Protein 2ONF (pdb70)

Structure (mmCIF, N/CA/C/O backbone):
data_2ONF
#
_entry.id   2ONF
#
_cell.length_a   47.070
_cell.length_b   68.550
_cell.length_c   48.670
_cell.angle_alpha   90.000
_cell.angle_beta   98.290
_cell.angle_gamma   90.000
#
_symmetry.space_group_name_H-M   'P 1 21 1'
#
loop_
_entity.id
_entity.type
_entity.pdbx_description
1 polymer 'Hypothetical protein Ta0195'
2 non-polymer 1,2-ETHANEDIOL
3 non-polymer 'COENZYME A'
4 water water
#
loop_
_atom_site.group_PDB
_atom_site.id
_atom_site.type_symbol
_atom_site.label_atom_id
_atom_site.label_alt_id
_atom_site.label_comp_id
_atom_site.label_asym_id
_atom_site.label_entity_id
_atom_site.label_seq_id
_atom_site.pdbx_PDB_ins_code
_atom_site.Cartn_x
_atom_site.Cartn_y
_atom_site.Cartn_z
_atom_site.occupancy
_atom_site.B_iso_or_equiv
_atom_site.auth_seq_id
_atom_site.auth_comp_id
_atom_site.auth_asym_id
_atom_site.auth_atom_id
_atom_site.pdbx_PDB_model_num
ATOM 1 N N . GLY A 1 1 ? 40.201 2.320 3.348 1.00 40.93 0 GLY A N 1
ATOM 2 C CA . GLY A 1 1 ? 39.603 1.646 2.170 1.00 43.15 0 GLY A CA 1
ATOM 3 C C . GLY A 1 1 ? 39.948 0.174 2.012 1.00 44.58 0 GLY A C 1
ATOM 4 O O . GLY A 1 1 ? 41.009 -0.136 1.369 1.00 50.49 0 GLY A O 1
ATOM 13 N N . HIS A 1 3 ? 37.418 0.444 5.402 1.00 32.89 2 HIS A N 1
ATOM 14 C CA . HIS A 1 3 ? 37.397 0.384 6.865 1.00 30.80 2 HIS A CA 1
ATOM 15 C C . HIS A 1 3 ? 35.958 0.285 7.384 1.00 27.66 2 HIS A C 1
ATOM 16 O O . HIS A 1 3 ? 35.092 0.997 6.867 1.00 25.65 2 HIS A O 1
ATOM 23 N N . VAL A 1 4 ? 35.748 -0.596 8.370 1.00 27.66 3 VAL A N 1
ATOM 24 C CA . VAL A 1 4 ? 34.394 -0.952 8.859 1.00 27.03 3 VAL A CA 1
ATOM 25 C C . VAL A 1 4 ? 34.161 -0.346 10.233 1.00 25.85 3 VAL A C 1
ATOM 26 O O . VAL A 1 4 ? 34.982 -0.495 11.152 1.00 29.69 3 VAL A O 1
ATOM 30 N N . TYR A 1 5 ? 33.034 0.356 10.354 1.00 22.03 4 TYR A N 1
ATOM 31 C CA . TYR A 1 5 ? 32.644 1.032 11.593 1.00 21.10 4 TYR A CA 1
ATOM 32 C C . TYR A 1 5 ? 31.308 0.457 12.041 1.00 23.60 4 TYR A C 1
ATOM 33 O O . TYR A 1 5 ? 30.394 0.373 11.241 1.00 24.93 4 TYR A O 1
ATOM 42 N N . GLU A 1 6 ? 31.229 0.051 13.295 1.00 22.75 5 GLU A N 1
ATOM 43 C CA . GLU A 1 6 ? 30.054 -0.620 13.812 1.00 23.93 5 GLU A CA 1
ATOM 44 C C . GLU A 1 6 ? 29.434 0.092 15.014 1.00 25.01 5 GLU A C 1
ATOM 45 O O . GLU A 1 6 ? 30.132 0.675 15.850 1.00 25.16 5 GLU A O 1
ATOM 51 N N . SER A 1 7 ? 28.095 0.040 15.080 1.00 22.14 6 SER A N 1
ATOM 52 C CA . SER A 1 7 ? 27.356 0.544 16.217 1.00 19.39 6 SER A CA 1
ATOM 53 C C . SER A 1 7 ? 26.034 -0.214 16.362 1.00 17.78 6 SER A C 1
ATOM 54 O O . SER A 1 7 ? 25.717 -1.111 15.560 1.00 21.51 6 SER A O 1
ATOM 57 N N . ASP A 1 8 ? 25.323 0.069 17.454 1.00 20.08 7 ASP A N 1
ATOM 58 C CA . ASP A 1 8 ? 24.020 -0.534 17.690 1.00 19.45 7 ASP A CA 1
ATOM 59 C C . ASP A 1 8 ? 23.060 0.575 18.084 1.00 18.51 7 ASP A C 1
ATOM 60 O O . ASP A 1 8 ? 23.444 1.537 18.785 1.00 19.75 7 ASP A O 1
ATOM 65 N N . VAL A 1 9 ? 21.802 0.416 17.682 1.00 18.75 8 VAL A N 1
ATOM 66 C CA . VAL A 1 9 ? 20.770 1.367 18.003 1.00 19.32 8 VAL A CA 1
ATOM 67 C C . VAL A 1 9 ? 19.493 0.609 18.338 1.00 20.11 8 VAL A C 1
ATOM 68 O O . VAL A 1 9 ? 19.027 -0.221 17.556 1.00 18.27 8 VAL A O 1
ATOM 72 N N . SER A 1 10 ? 18.960 0.890 19.519 1.00 20.61 9 SER A N 1
ATOM 73 C CA . SER A 1 10 ? 17.772 0.196 20.042 1.00 21.40 9 SER A CA 1
ATOM 74 C C . SER A 1 10 ? 16.642 1.165 20.328 1.00 19.28 9 SER A C 1
ATOM 75 O O . SER A 1 10 ? 16.880 2.330 20.570 1.00 20.11 9 SER A O 1
ATOM 78 N N . TRP A 1 11 ? 15.414 0.643 20.316 1.00 18.78 10 TRP A N 1
ATOM 79 C CA . TRP A 1 11 ? 14.253 1.363 20.798 1.00 17.69 10 TRP A CA 1
ATOM 80 C C . TRP A 1 11 ? 14.147 1.301 22.328 1.00 17.77 10 TRP A C 1
ATOM 81 O O . TRP A 1 11 ? 14.090 0.204 22.889 1.00 22.82 10 TRP A O 1
ATOM 92 N N . ILE A 1 12 ? 14.074 2.463 22.973 1.00 17.92 11 ILE A N 1
ATOM 93 C CA . ILE A 1 12 ? 13.850 2.524 24.434 1.00 19.44 11 ILE A CA 1
ATOM 94 C C . ILE A 1 12 ? 12.343 2.364 24.691 1.00 19.51 11 ILE A C 1
ATOM 95 O O . ILE A 1 12 ? 11.934 1.343 25.213 1.00 25.04 11 ILE A O 1
ATOM 100 N N . ASP A 1 13 ? 11.559 3.383 24.342 1.00 19.79 12 ASP A N 1
ATOM 101 C CA A ASP A 1 13 ? 10.095 3.385 24.378 0.50 20.57 12 ASP A CA 1
ATOM 102 C CA B ASP A 1 13 ? 10.072 3.388 24.383 0.50 20.38 12 ASP A CA 1
ATOM 103 C C . ASP A 1 13 ? 9.620 4.650 23.648 1.00 22.57 12 ASP A C 1
ATOM 104 O O . ASP A 1 13 ? 10.451 5.482 23.201 1.00 21.67 12 ASP A O 1
ATOM 113 N N . ASP A 1 14 ? 8.315 4.801 23.465 1.00 23.65 13 ASP A N 1
ATOM 114 C CA . ASP A 1 14 ? 7.778 6.016 22.874 1.00 24.05 13 ASP A CA 1
ATOM 115 C C . ASP A 1 14 ? 8.554 6.353 21.599 1.00 24.41 13 ASP A C 1
ATOM 116 O O . ASP A 1 14 ? 8.700 5.470 20.777 1.00 22.17 13 ASP A O 1
ATOM 121 N N . ARG A 1 15 ? 9.027 7.594 21.407 1.00 23.73 14 ARG A N 1
ATOM 122 C CA . ARG A 1 15 ? 9.814 7.933 20.219 1.00 21.94 14 ARG A CA 1
ATOM 123 C C . ARG A 1 15 ? 11.281 8.171 20.614 1.00 20.07 14 ARG A C 1
ATOM 124 O O . ARG A 1 15 ? 11.903 9.130 20.172 1.00 21.58 14 ARG A O 1
ATOM 132 N N . ARG A 1 16 ? 11.835 7.242 21.386 1.00 21.60 15 ARG A N 1
ATOM 133 C CA . ARG A 1 16 ? 13.183 7.355 21.995 1.00 21.10 15 ARG A CA 1
ATOM 134 C C . ARG A 1 16 ? 14.070 6.181 21.576 1.00 20.32 15 ARG A C 1
ATOM 135 O O . ARG A 1 16 ? 13.640 5.038 21.605 1.00 19.06 15 ARG A O 1
ATOM 143 N N . THR A 1 17 ? 15.326 6.488 21.225 1.00 21.98 16 THR A N 1
ATOM 144 C CA . THR A 1 17 ? 16.308 5.488 20.817 1.00 21.09 16 THR A CA 1
ATOM 145 C C . THR A 1 17 ? 17.598 5.672 21.606 1.00 20.86 16 THR A C 1
ATOM 146 O O . THR A 1 17 ? 17.902 6.774 22.093 1.00 21.58 16 THR A O 1
ATOM 150 N N . GLU A 1 18 ? 18.330 4.580 21.756 1.00 23.39 17 GLU A N 1
ATOM 151 C CA . GLU A 1 18 ? 19.659 4.588 22.364 1.00 20.98 17 GLU A CA 1
ATOM 152 C C . GLU A 1 18 ? 20.708 4.130 21.342 1.00 21.03 17 GLU A C 1
ATOM 153 O O . GLU A 1 18 ? 20.636 3.031 20.832 1.00 18.50 17 GLU A O 1
ATOM 159 N N . VAL A 1 19 ? 21.704 4.976 21.112 1.00 22.54 18 VAL A N 1
ATOM 160 C CA . VAL A 1 19 ? 22.902 4.645 20.324 1.00 21.80 18 VAL A CA 1
ATOM 161 C C . VAL A 1 19 ? 23.979 4.105 21.265 1.00 21.37 18 VAL A C 1
ATOM 162 O O . VAL A 1 19 ? 24.255 4.714 22.306 1.00 23.08 18 VAL A O 1
ATOM 166 N N . SER A 1 20 ? 24.574 2.967 20.901 1.00 19.97 19 SER A N 1
ATOM 167 C CA . SER A 1 20 ? 25.710 2.357 21.619 1.00 21.24 19 SER A CA 1
ATOM 168 C C . SER A 1 20 ? 26.887 2.259 20.676 1.00 22.44 19 SER A C 1
ATOM 169 O O . SER A 1 20 ? 26.763 1.649 19.590 1.00 20.32 19 SER A O 1
ATOM 172 N N . VAL A 1 21 ? 28.007 2.871 21.041 1.00 23.53 20 VAL A N 1
ATOM 173 C CA . VAL A 1 21 ? 29.244 2.676 20.302 1.00 24.39 20 VAL A CA 1
ATOM 174 C C . VAL A 1 21 ? 30.308 2.391 21.354 1.00 26.43 20 VAL A C 1
ATOM 175 O O . VAL A 1 21 ? 30.607 3.227 22.193 1.00 27.37 20 VAL A O 1
ATOM 179 N N . GLY A 1 22 ? 30.857 1.188 21.336 1.00 28.32 21 GLY A N 1
ATOM 180 C CA . GLY A 1 22 ? 31.738 0.748 22.415 1.00 30.64 21 GLY A CA 1
ATOM 181 C C . GLY A 1 22 ? 30.976 0.868 23.725 1.00 31.13 21 GLY A C 1
ATOM 182 O O . GLY A 1 22 ? 29.832 0.377 23.844 1.00 30.09 21 GLY A O 1
ATOM 183 N N . ASP A 1 23 ? 31.597 1.570 24.674 1.00 30.16 22 ASP A N 1
ATOM 184 C CA . ASP A 1 23 ? 31.017 1.825 25.989 1.00 32.98 22 ASP A CA 1
ATOM 185 C C . ASP A 1 23 ? 30.208 3.097 26.064 1.00 30.63 22 ASP A C 1
ATOM 186 O O . ASP A 1 23 ? 29.624 3.393 27.120 1.00 30.78 22 ASP A O 1
ATOM 191 N N . HIS A 1 24 ? 30.173 3.852 24.963 1.00 28.24 23 HIS A N 1
ATOM 192 C CA . HIS A 1 24 ? 29.414 5.093 24.906 1.00 25.52 23 HIS A CA 1
ATOM 193 C C . HIS A 1 24 ? 27.931 4.811 24.726 1.00 26.24 23 HIS A C 1
ATOM 194 O O . HIS A 1 24 ? 27.536 3.944 23.944 1.00 25.03 23 HIS A O 1
ATOM 201 N N . ARG A 1 25 ? 27.105 5.526 25.471 1.00 26.39 24 ARG A N 1
ATOM 202 C CA . ARG A 1 25 ? 25.644 5.443 25.301 1.00 26.83 24 ARG A CA 1
ATOM 203 C C . ARG A 1 25 ? 25.062 6.826 25.036 1.00 28.11 24 ARG A C 1
ATOM 204 O O . ARG A 1 25 ? 25.350 7.779 25.756 1.00 27.18 24 ARG A O 1
ATOM 212 N N . ILE A 1 26 ? 24.232 6.940 24.006 1.00 24.81 25 ILE A N 1
ATOM 213 C CA . ILE A 1 26 ? 23.661 8.246 23.646 1.00 25.72 25 ILE A CA 1
ATOM 214 C C . ILE A 1 26 ? 22.166 8.102 23.362 1.00 23.60 25 ILE A C 1
ATOM 215 O O . ILE A 1 26 ? 21.783 7.253 22.550 1.00 21.36 25 ILE A O 1
ATOM 220 N N . GLU A 1 27 ? 21.339 8.924 23.998 1.00 22.85 26 GLU A N 1
ATOM 221 C CA . GLU A 1 27 ? 19.896 8.952 23.719 1.00 22.52 26 GLU A CA 1
ATOM 222 C C . GLU A 1 27 ? 19.636 9.899 22.543 1.00 22.76 26 GLU A C 1
ATOM 223 O O . GLU A 1 27 ? 19.995 11.083 22.578 1.00 23.94 26 GLU A O 1
ATOM 229 N N . VAL A 1 28 ? 19.014 9.369 21.505 1.00 21.80 27 VAL A N 1
ATOM 230 C CA . VAL A 1 28 ? 18.661 10.144 20.326 1.00 24.00 27 VAL A CA 1
ATOM 231 C C . VAL A 1 28 ? 17.205 9.857 19.984 1.00 25.80 27 VAL A C 1
ATOM 232 O O . VAL A 1 28 ? 16.830 8.707 19.724 1.00 23.45 27 VAL A O 1
ATOM 236 N N . ASP A 1 29 ? 16.404 10.916 19.926 1.00 23.16 28 ASP A N 1
ATOM 237 C CA . ASP A 1 29 ? 14.934 10.781 19.906 1.00 22.44 28 ASP A CA 1
ATOM 238 C C . ASP A 1 29 ? 14.360 11.593 18.794 1.00 24.21 28 ASP A C 1
ATOM 239 O O . ASP A 1 29 ? 15.035 12.438 18.238 1.00 24.63 28 ASP A O 1
ATOM 244 N N . SER A 1 30 ? 13.101 11.351 18.453 1.00 22.00 29 SER A N 1
ATOM 245 C CA . SER A 1 30 ? 12.380 12.327 17.666 1.00 22.23 29 SER A CA 1
ATOM 246 C C . SER A 1 30 ? 12.382 13.640 18.456 1.00 23.79 29 SER A C 1
ATOM 247 O O . SER A 1 30 ? 12.421 13.629 19.703 1.00 22.96 29 SER A O 1
ATOM 250 N N . PRO A 1 31 ? 12.330 14.758 17.737 1.00 26.47 30 PRO A N 1
ATOM 251 C CA . PRO A 1 31 ? 12.141 16.042 18.386 1.00 27.90 30 PRO A CA 1
ATOM 252 C C . PRO A 1 31 ? 10.698 16.156 18.874 1.00 27.15 30 PRO A C 1
ATOM 253 O O . PRO A 1 31 ? 9.818 15.386 18.479 1.00 25.81 30 PRO A O 1
ATOM 257 N N . PRO A 1 32 ? 10.442 17.157 19.696 1.00 26.74 31 PRO A N 1
ATOM 258 C CA . PRO A 1 32 ? 9.087 17.428 20.124 1.00 29.77 31 PRO A CA 1
ATOM 259 C C . PRO A 1 32 ? 8.073 17.586 18.976 1.00 27.54 31 PRO A C 1
ATOM 260 O O . PRO A 1 32 ? 6.979 17.064 19.110 1.00 25.80 31 PRO A O 1
ATOM 264 N N . GLU A 1 33 ? 8.420 18.226 17.850 1.00 29.06 32 GLU A N 1
ATOM 265 C CA . GLU A 1 33 ? 7.444 18.319 16.728 1.00 31.56 32 GLU A CA 1
ATOM 266 C C . GLU A 1 33 ? 6.969 16.941 16.207 1.00 32.90 32 GLU A C 1
ATOM 267 O O . GLU A 1 33 ? 5.913 16.856 15.573 1.00 32.16 32 GLU A O 1
ATOM 273 N N . PHE A 1 34 ? 7.730 15.874 16.488 1.00 30.98 33 PHE A N 1
ATOM 274 C CA . PHE A 1 34 ? 7.419 14.537 15.981 1.00 30.01 33 PHE A CA 1
ATOM 275 C C . PHE A 1 34 ? 7.246 13.537 17.128 1.00 28.48 33 PHE A C 1
ATOM 276 O O . PHE A 1 34 ? 7.395 12.329 16.964 1.00 29.54 33 PHE A O 1
ATOM 284 N N . GLY A 1 35 ? 6.888 14.053 18.296 1.00 29.60 34 GLY A N 1
ATOM 285 C CA . GLY A 1 35 ? 6.467 13.218 19.441 1.00 28.43 34 GLY A CA 1
ATOM 286 C C . GLY A 1 35 ? 7.545 12.774 20.424 1.00 28.69 34 GLY A C 1
ATOM 287 O O . GLY A 1 35 ? 7.326 11.842 21.205 1.00 25.79 34 GLY A O 1
ATOM 288 N N . GLY A 1 36 ? 8.707 13.428 20.383 1.00 28.35 35 GLY A N 1
ATOM 289 C CA . GLY A 1 36 ? 9.780 13.110 21.289 1.00 25.64 35 GLY A CA 1
ATOM 290 C C . GLY A 1 36 ? 9.792 14.067 22.454 1.00 27.90 35 GLY A C 1
ATOM 291 O O . GLY A 1 36 ? 9.019 15.052 22.481 1.00 29.22 35 GLY A O 1
ATOM 292 N N . PRO A 1 37 ? 10.638 13.776 23.440 1.00 30.09 36 PRO A N 1
ATOM 293 C CA . PRO A 1 37 ? 10.751 14.627 24.613 1.00 31.80 36 PRO A CA 1
ATOM 294 C C . PRO A 1 37 ? 11.604 15.851 24.372 1.00 32.72 36 PRO A C 1
ATOM 295 O O . PRO A 1 37 ? 12.422 15.877 23.450 1.00 35.97 36 PRO A O 1
ATOM 299 N N . GLU A 1 38 ? 11.421 16.861 25.226 1.00 32.85 37 GLU A N 1
ATOM 300 C CA . GLU A 1 38 ? 12.270 18.046 25.216 1.00 33.11 37 GLU A CA 1
ATOM 301 C C . GLU A 1 38 ? 13.643 17.710 25.841 1.00 31.75 37 GLU A C 1
ATOM 302 O O . GLU A 1 38 ? 13.774 16.765 26.647 1.00 29.56 37 GLU A O 1
ATOM 308 N N . GLY A 1 39 ? 14.658 18.472 25.443 1.00 31.08 38 GLY A N 1
ATOM 309 C CA . GLY A 1 39 ? 15.962 18.454 26.119 1.00 30.76 38 GLY A CA 1
ATOM 310 C C . GLY A 1 39 ? 16.886 17.300 25.802 1.00 31.11 38 GLY A C 1
ATOM 311 O O . GLY A 1 39 ? 17.792 16.983 26.603 1.00 26.36 38 GLY A O 1
ATOM 312 N N . GLN A 1 40 ? 16.660 16.669 24.650 1.00 28.47 39 GLN A N 1
ATOM 313 C CA . GLN A 1 40 ? 17.454 15.521 24.226 1.00 27.75 39 GLN A CA 1
ATOM 314 C C . GLN A 1 40 ? 18.029 15.777 22.853 1.00 27.75 39 GLN A C 1
ATOM 315 O O . GLN A 1 40 ? 17.587 16.674 22.141 1.00 28.63 39 GLN A O 1
ATOM 321 N N . LEU A 1 41 ? 19.019 14.977 22.473 1.00 25.92 40 LEU A N 1
ATOM 322 C CA . LEU A 1 41 ? 19.461 14.928 21.070 1.00 26.20 40 LEU A CA 1
ATOM 323 C C . LEU A 1 41 ? 18.413 14.348 20.081 1.00 27.17 40 LEU A C 1
ATOM 324 O O . LEU A 1 41 ? 17.694 13.441 20.404 1.00 26.25 40 LEU A O 1
ATOM 329 N N . TYR A 1 42 ? 18.396 14.887 18.861 1.00 23.61 41 TYR A N 1
ATOM 330 C CA . TYR A 1 42 ? 17.507 14.502 17.794 1.00 25.05 41 TYR A CA 1
ATOM 331 C C . TYR A 1 42 ? 18.358 14.338 16.551 1.00 25.02 41 TYR A C 1
ATOM 332 O O . TYR A 1 42 ? 19.429 14.927 16.447 1.00 25.27 41 TYR A O 1
ATOM 341 N N . PRO A 1 43 ? 17.903 13.532 15.584 1.00 25.02 42 PRO A N 1
ATOM 342 C CA . PRO A 1 43 ? 18.633 13.445 14.325 1.00 24.24 42 PRO A CA 1
ATOM 343 C C . PRO A 1 43 ? 18.743 14.779 13.600 1.00 21.42 42 PRO A C 1
ATOM 344 O O . PRO A 1 43 ? 19.788 15.060 13.028 1.00 22.84 42 PRO A O 1
ATOM 348 N N . GLU A 1 44 ? 17.731 15.638 13.714 1.00 21.67 43 GLU A N 1
ATOM 349 C CA . GLU A 1 44 ? 17.766 17.011 13.170 1.00 23.90 43 GLU A CA 1
ATOM 350 C C . GLU A 1 44 ? 18.873 17.936 13.691 1.00 23.20 43 GLU A C 1
ATOM 351 O O . GLU A 1 44 ? 19.225 18.895 13.008 1.00 24.53 43 GLU A O 1
ATOM 357 N N . THR A 1 45 ? 19.374 17.706 14.896 1.00 22.60 44 THR A N 1
ATOM 358 C CA . THR A 1 45 ? 20.507 18.459 15.395 1.00 22.84 44 THR A CA 1
ATOM 359 C C . THR A 1 45 ? 21.814 17.661 15.322 1.00 22.21 44 THR A C 1
ATOM 360 O O . THR A 1 45 ? 22.898 18.213 15.019 1.00 22.85 44 THR A O 1
ATOM 364 N N . LEU A 1 46 ? 21.752 16.374 15.628 1.00 23.95 45 LEU A N 1
ATOM 365 C CA . LEU A 1 46 ? 22.966 15.571 15.661 1.00 24.97 45 LEU A CA 1
ATOM 366 C C . LEU A 1 46 ? 23.578 15.375 14.276 1.00 23.20 45 LEU A C 1
ATOM 367 O O . LEU A 1 46 ? 24.800 15.398 14.130 1.00 23.30 45 LEU A O 1
ATOM 372 N N . PHE A 1 47 ? 22.756 15.115 13.262 1.00 18.99 46 PHE A N 1
ATOM 373 C CA . PHE A 1 47 ? 23.291 14.827 11.943 1.00 21.99 46 PHE A CA 1
ATOM 374 C C . PHE A 1 47 ? 23.965 16.094 11.357 1.00 20.93 46 PHE A C 1
ATOM 375 O O . PHE A 1 47 ? 25.100 16.003 10.877 1.00 20.88 46 PHE A O 1
ATOM 383 N N . PRO A 1 48 ? 23.296 17.260 11.410 1.00 21.02 47 PRO A N 1
ATOM 384 C CA . PRO A 1 48 ? 24.018 18.476 10.956 1.00 21.57 47 PRO A CA 1
ATOM 385 C C . PRO A 1 48 ? 25.297 18.759 11.750 1.00 19.24 47 PRO A C 1
ATOM 386 O O . PRO A 1 48 ? 26.296 19.195 11.190 1.00 19.58 47 PRO A O 1
ATOM 390 N N . SER A 1 49 ? 25.284 18.491 13.051 1.00 18.93 48 SER A N 1
ATOM 391 C CA . SER A 1 49 ? 26.461 18.635 13.868 1.00 17.84 48 SER A CA 1
ATOM 392 C C . SER A 1 49 ? 27.601 17.716 13.502 1.00 19.13 48 SER A C 1
ATOM 393 O O . SER A 1 49 ? 28.755 18.135 13.448 1.00 18.81 48 SER A O 1
ATOM 396 N N . VAL A 1 50 ? 27.278 16.468 13.170 1.00 19.25 49 VAL A N 1
ATOM 397 C CA . VAL A 1 50 ? 28.290 15.504 12.749 1.00 20.67 49 VAL A CA 1
ATOM 398 C C . VAL A 1 50 ? 28.831 15.880 11.341 1.00 17.62 49 VAL A C 1
ATOM 399 O O . VAL A 1 50 ? 30.038 15.751 11.090 1.00 19.05 49 VAL A O 1
ATOM 403 N N . LEU A 1 51 ? 27.975 16.395 10.461 1.00 19.25 50 LEU A N 1
ATOM 404 C CA . LEU A 1 51 ? 28.442 16.978 9.248 1.00 18.91 50 LEU A CA 1
ATOM 405 C C . LEU A 1 51 ? 29.533 18.043 9.526 1.00 18.42 50 LEU A C 1
ATOM 406 O O . LEU A 1 51 ? 30.629 18.025 8.924 1.00 20.70 50 LEU A O 1
ATOM 411 N N . ALA A 1 52 ? 29.233 18.981 10.416 1.00 18.72 51 ALA A N 1
ATOM 412 C CA . ALA A 1 52 ? 30.195 20.054 10.783 1.00 18.90 51 ALA A CA 1
ATOM 413 C C . ALA A 1 52 ? 31.472 19.565 11.440 1.00 19.23 51 ALA A C 1
ATOM 414 O O . ALA A 1 52 ? 32.546 20.111 11.224 1.00 17.61 51 ALA A O 1
ATOM 416 N N . SER A 1 53 ? 31.358 18.536 12.285 1.00 18.18 52 SER A N 1
ATOM 417 C CA A SER A 1 53 ? 32.524 17.899 12.851 0.50 16.99 52 SER A CA 1
ATOM 418 C CA B SER A 1 53 ? 32.522 17.847 12.839 0.50 18.25 52 SER A CA 1
ATOM 419 C C . SER A 1 53 ? 33.396 17.243 11.761 1.00 20.44 52 SER A C 1
ATOM 420 O O . SER A 1 53 ? 34.615 17.349 11.786 1.00 18.58 52 SER A O 1
ATOM 425 N N . CYS A 1 54 ? 32.750 16.578 10.813 1.00 17.63 53 CYS A N 1
ATOM 426 C CA . CYS A 1 54 ? 33.465 15.981 9.688 1.00 21.66 53 CYS A CA 1
ATOM 427 C C . CYS A 1 54 ? 34.165 17.067 8.785 1.00 20.11 53 CYS A C 1
ATOM 428 O O . CYS A 1 54 ? 35.316 16.893 8.405 1.00 20.21 53 CYS A O 1
ATOM 431 N N . LEU A 1 55 ? 33.487 18.189 8.506 1.00 18.56 54 LEU A N 1
ATOM 432 C CA . LEU A 1 55 ? 34.100 19.317 7.824 1.00 19.75 54 LEU A CA 1
ATOM 433 C C . LEU A 1 55 ? 35.384 19.756 8.519 1.00 17.57 54 LEU A C 1
ATOM 434 O O . LEU A 1 55 ? 36.422 19.928 7.884 1.00 17.07 54 LEU A O 1
ATOM 439 N N . LEU A 1 56 ? 35.317 19.868 9.852 1.00 18.47 55 LEU A N 1
ATOM 440 C CA . LEU A 1 56 ? 36.430 20.276 10.684 1.00 19.90 55 LEU A CA 1
ATOM 441 C C . LEU A 1 56 ? 37.554 19.264 10.717 1.00 19.64 55 LEU A C 1
ATOM 442 O O . LEU A 1 56 ? 38.691 19.618 10.441 1.00 18.21 55 LEU A O 1
ATOM 447 N N . THR A 1 57 ? 37.244 18.001 10.976 1.00 17.72 56 THR A N 1
ATOM 448 C CA . THR A 1 57 ? 38.304 16.981 10.900 1.00 20.54 56 THR A CA 1
ATOM 449 C C . THR A 1 57 ? 38.968 16.848 9.484 1.00 18.06 56 THR A C 1
ATOM 450 O O . THR A 1 57 ? 40.192 16.654 9.399 1.00 17.55 56 THR A O 1
ATOM 454 N N . THR A 1 58 ? 38.220 17.053 8.387 1.00 21.55 57 THR A N 1
ATOM 455 C CA . THR A 1 58 ? 38.806 17.076 7.071 1.00 21.08 57 THR A CA 1
ATOM 456 C C . THR A 1 58 ? 39.737 18.299 6.883 1.00 20.62 57 THR A C 1
ATOM 457 O O . THR A 1 58 ? 40.850 18.170 6.364 1.00 20.22 57 THR A O 1
ATOM 461 N N . PHE A 1 59 ? 39.267 19.465 7.284 1.00 19.87 58 PHE A N 1
ATOM 462 C CA . PHE A 1 59 ? 40.074 20.676 7.288 1.00 18.49 58 PHE A CA 1
ATOM 463 C C . PHE A 1 59 ? 41.356 20.484 8.082 1.00 19.87 58 PHE A C 1
ATOM 464 O O . PHE A 1 59 ? 42.425 20.874 7.644 1.00 19.55 58 PHE A O 1
ATOM 472 N N . LEU A 1 60 ? 41.258 19.861 9.256 1.00 18.49 59 LEU A N 1
ATOM 473 C CA . LEU A 1 60 ? 42.452 19.650 10.074 1.00 19.96 59 LEU A CA 1
ATOM 474 C C . LEU A 1 60 ? 43.484 18.793 9.338 1.00 23.02 59 LEU A C 1
ATOM 475 O O . LEU A 1 60 ? 44.678 19.047 9.480 1.00 22.06 59 LEU A O 1
ATOM 480 N N . GLU A 1 61 ? 43.044 17.817 8.521 1.00 20.21 60 GLU A N 1
ATOM 481 C CA A GLU A 1 61 ? 43.952 16.972 7.733 0.50 22.51 60 GLU A CA 1
ATOM 482 C CA B GLU A 1 61 ? 43.970 16.989 7.759 0.50 22.76 60 GLU A CA 1
ATOM 483 C C . GLU A 1 61 ? 44.675 17.826 6.694 1.00 23.09 60 GLU A C 1
ATOM 484 O O . GLU A 1 61 ? 45.883 17.703 6.486 1.00 21.95 60 GLU A O 1
ATOM 495 N N . PHE A 1 62 ? 43.934 18.719 6.060 1.00 21.97 61 PHE A N 1
ATOM 496 C CA . PHE A 1 62 ? 44.519 19.621 5.055 1.00 21.68 61 PHE A CA 1
ATOM 497 C C . PHE A 1 62 ? 45.382 20.719 5.613 1.00 23.93 61 PHE A C 1
ATOM 498 O O . PHE A 1 62 ? 46.375 21.093 4.983 1.00 24.53 61 PHE A O 1
ATOM 506 N N . LYS A 1 63 ? 45.026 21.234 6.786 1.00 22.26 62 LYS A N 1
ATOM 507 C CA . LYS A 1 63 ? 45.824 22.331 7.387 1.00 25.84 62 LYS A CA 1
ATOM 508 C C . LYS A 1 63 ? 47.223 21.836 7.786 1.00 26.21 62 LYS A C 1
ATOM 509 O O . LYS A 1 63 ? 48.200 22.532 7.617 1.00 24.14 62 LYS A O 1
ATOM 515 N N . ASP A 1 64 ? 47.284 20.591 8.234 1.00 26.18 63 ASP A N 1
ATOM 516 C CA . ASP A 1 64 ? 48.564 19.961 8.572 1.00 27.22 63 ASP A CA 1
ATOM 517 C C . ASP A 1 64 ? 49.329 19.654 7.331 1.00 25.95 63 ASP A C 1
ATOM 518 O O . ASP A 1 64 ? 50.543 19.795 7.299 1.00 25.73 63 AS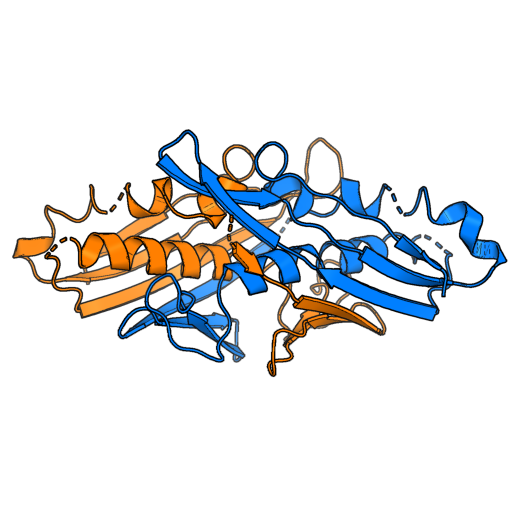P A O 1
ATOM 523 N N . ARG A 1 65 ? 48.625 19.208 6.301 1.00 23.17 64 ARG A N 1
ATOM 524 C CA . ARG A 1 65 ? 49.259 18.963 5.023 1.00 25.69 64 ARG A CA 1
ATOM 525 C C . ARG A 1 65 ? 49.879 20.188 4.412 1.00 26.93 64 ARG A C 1
ATOM 526 O O . ARG A 1 65 ? 50.891 20.078 3.729 1.00 30.30 64 ARG A O 1
ATOM 542 N N . GLY A 1 67 ? 50.839 23.051 6.095 1.00 27.76 66 GLY A N 1
ATOM 543 C CA . GLY A 1 67 ? 51.578 23.898 7.039 1.00 30.54 66 GLY A CA 1
ATOM 544 C C . GLY A 1 67 ? 50.874 25.159 7.539 1.00 32.00 66 GLY A C 1
ATOM 545 O O . GLY A 1 67 ? 51.520 26.171 7.830 1.00 30.20 66 GLY A O 1
ATOM 546 N N . ILE A 1 68 ? 49.541 25.118 7.647 1.00 26.55 67 ILE A N 1
ATOM 547 C CA . ILE A 1 68 ? 48.791 26.234 8.183 1.00 25.49 67 ILE A CA 1
ATOM 548 C C . ILE A 1 68 ? 48.780 26.093 9.699 1.00 25.60 67 ILE A C 1
ATOM 549 O O . ILE A 1 68 ? 48.542 25.002 10.225 1.00 27.65 67 ILE A O 1
ATOM 554 N N . ASN A 1 69 ? 49.021 27.183 10.410 1.00 25.53 68 ASN A N 1
ATOM 555 C CA . ASN A 1 69 ? 48.956 27.124 11.856 1.00 26.08 68 ASN A CA 1
ATOM 556 C C . ASN A 1 69 ? 47.601 27.603 12.369 1.00 25.57 68 ASN A C 1
ATOM 557 O O . ASN A 1 69 ? 47.312 28.808 12.404 1.00 26.51 68 ASN A O 1
ATOM 562 N N . LEU A 1 70 ? 46.750 26.645 12.718 1.00 24.44 69 LEU A N 1
ATOM 563 C CA . LEU A 1 70 ? 45.395 26.933 13.168 1.00 20.74 69 LEU A CA 1
ATOM 564 C C . LEU A 1 70 ? 45.391 27.254 14.636 1.00 22.73 69 LEU A C 1
ATOM 565 O O . LEU A 1 70 ? 45.916 26.490 15.441 1.00 24.97 69 LEU A O 1
ATOM 570 N N . LYS A 1 71 ? 44.796 28.395 14.974 1.00 20.73 70 LYS A N 1
ATOM 571 C CA . LYS A 1 71 ? 44.718 28.907 16.349 1.00 24.89 70 LYS A CA 1
ATOM 572 C C . LYS A 1 71 ? 43.385 28.575 17.013 1.00 22.31 70 LYS A C 1
ATOM 573 O O . LYS A 1 71 ? 43.327 28.152 18.183 1.00 20.86 70 LYS A O 1
ATOM 579 N N . SER A 1 72 ? 42.308 28.712 16.247 1.00 22.77 71 SER A N 1
ATOM 580 C CA . SER A 1 72 ? 40.978 28.3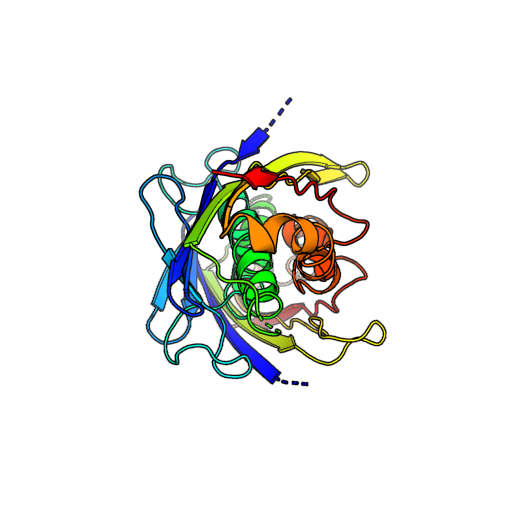76 16.755 1.00 23.28 71 SER A CA 1
ATOM 581 C C . SER A 1 72 ? 40.000 28.062 15.629 1.00 20.62 71 SER A C 1
ATOM 582 O O . SER A 1 72 ? 40.167 28.515 14.489 1.00 19.40 71 SER A O 1
ATOM 585 N N . TRP A 1 73 ? 38.964 27.320 15.983 1.00 20.68 72 TRP A N 1
ATOM 586 C CA . TRP A 1 73 ? 37.870 27.049 15.062 1.00 21.02 72 TRP A CA 1
ATOM 587 C C . TRP A 1 73 ? 36.586 26.841 15.811 1.00 20.39 72 TRP A C 1
ATOM 588 O O . TRP A 1 73 ? 36.501 25.970 16.682 1.00 21.79 72 TRP A O 1
ATOM 599 N N . ASN A 1 74 ? 35.602 27.682 15.491 1.00 18.79 73 ASN A N 1
ATOM 600 C CA . ASN A 1 74 ? 34.253 27.607 16.065 1.00 20.50 73 ASN A CA 1
ATOM 601 C C . ASN A 1 74 ? 33.239 27.684 14.952 1.00 23.61 73 ASN A C 1
ATOM 602 O O . ASN A 1 74 ? 33.389 28.457 14.025 1.00 22.60 73 ASN A O 1
ATOM 607 N N . SER A 1 75 ? 32.202 26.872 15.014 1.00 21.19 74 SER A N 1
ATOM 608 C CA . SER A 1 75 ? 31.237 26.924 13.978 1.00 20.35 74 SER A CA 1
ATOM 609 C C . SER A 1 75 ? 29.836 26.867 14.510 1.00 18.35 74 SER A C 1
ATOM 610 O O . SER A 1 75 ? 29.550 26.184 15.492 1.00 21.09 74 SER A O 1
ATOM 613 N N . HIS A 1 76 ? 28.968 27.610 13.837 1.00 18.00 75 HIS A N 1
ATOM 614 C CA . HIS A 1 76 ? 27.559 27.586 14.140 1.00 17.59 75 HIS A CA 1
ATOM 615 C C . HIS A 1 76 ? 26.830 26.907 12.986 1.00 18.44 75 HIS A C 1
ATOM 616 O O . HIS A 1 76 ? 27.002 27.310 11.812 1.00 19.69 75 HIS A O 1
ATOM 623 N N . VAL A 1 77 ? 25.943 25.954 13.327 1.00 18.90 76 VAL A N 1
ATOM 624 C CA . VAL A 1 77 ? 25.241 25.156 12.330 1.00 20.30 76 VAL A CA 1
ATOM 625 C C . VAL A 1 77 ? 23.738 25.397 12.422 1.00 20.17 76 VAL A C 1
ATOM 626 O O . VAL A 1 77 ? 23.178 25.381 13.531 1.00 21.66 76 VAL A O 1
ATOM 630 N N . THR A 1 78 ? 23.140 25.680 11.262 1.00 21.64 77 THR A N 1
ATOM 631 C CA A THR A 1 78 ? 21.702 25.872 11.156 0.50 23.04 77 THR A CA 1
ATOM 632 C CA B THR A 1 78 ? 21.704 25.919 11.123 0.50 21.98 77 THR A CA 1
ATOM 633 C C . THR A 1 78 ? 21.161 24.945 10.069 1.00 24.09 77 THR A C 1
ATOM 634 O O . THR A 1 78 ? 21.551 25.015 8.921 1.00 26.22 77 THR A O 1
ATOM 641 N N . ALA A 1 79 ? 20.294 24.042 10.491 1.00 24.32 78 ALA A N 1
ATOM 642 C CA . ALA A 1 79 ? 19.653 23.062 9.628 1.00 22.07 78 ALA A CA 1
ATOM 643 C C . ALA A 1 79 ? 18.145 23.410 9.450 1.00 22.05 78 ALA A C 1
ATOM 644 O O . ALA A 1 79 ? 17.452 23.674 10.407 1.00 22.12 78 ALA A O 1
ATOM 646 N N . GLU A 1 80 ? 17.667 23.393 8.213 1.00 23.90 79 GLU A N 1
ATOM 647 C CA . GLU A 1 80 ? 16.292 23.766 7.933 1.00 25.65 79 GLU A CA 1
ATOM 648 C C . GLU A 1 80 ? 15.647 22.560 7.329 1.00 24.58 79 GLU A C 1
ATOM 649 O O . GLU A 1 80 ? 16.128 22.074 6.303 1.00 21.71 79 GLU A O 1
ATOM 655 N N . LEU A 1 81 ? 14.594 22.061 7.968 1.00 23.71 80 LEU A N 1
ATOM 656 C CA . LEU A 1 81 ? 13.797 20.932 7.467 1.00 26.47 80 LEU A CA 1
ATOM 657 C C . LEU A 1 81 ? 12.482 21.499 6.903 1.00 26.74 80 LEU A C 1
ATOM 658 O O . LEU A 1 81 ? 11.930 22.479 7.435 1.00 25.92 80 LEU A O 1
ATOM 663 N N . GLY A 1 82 ? 11.989 20.919 5.820 1.00 21.59 81 GLY A N 1
ATOM 664 C CA . GLY A 1 82 ? 10.685 21.344 5.313 1.00 25.74 81 GLY A CA 1
ATOM 665 C C . GLY A 1 82 ? 10.048 20.294 4.436 1.00 26.96 81 GLY A C 1
ATOM 666 O O . GLY A 1 82 ? 10.617 19.235 4.236 1.00 22.14 81 GLY A O 1
ATOM 667 N N . PRO A 1 83 ? 8.835 20.583 3.919 1.00 25.44 82 PRO A N 1
ATOM 668 C CA . PRO A 1 83 ? 8.152 19.652 3.009 1.00 24.45 82 PRO A CA 1
ATOM 669 C C . PRO A 1 83 ? 8.981 19.248 1.801 1.00 21.95 82 PRO A C 1
ATOM 670 O O . PRO A 1 83 ? 9.733 20.056 1.221 1.00 21.92 82 PRO A O 1
ATOM 674 N N . SER A 1 84 ? 8.866 17.982 1.439 1.00 21.94 83 SER A N 1
ATOM 675 C CA . SER A 1 84 ? 9.510 17.466 0.242 1.00 23.46 83 SER A CA 1
ATOM 676 C C . SER A 1 84 ? 8.477 17.308 -0.876 1.00 23.39 83 SER A C 1
ATOM 677 O O . SER A 1 84 ? 7.340 16.929 -0.630 1.00 20.68 83 SER A O 1
ATOM 680 N N . PRO A 1 85 ? 8.874 17.555 -2.126 1.00 24.98 84 PRO A N 1
ATOM 681 C CA . PRO A 1 85 ? 8.034 17.253 -3.300 1.00 25.77 84 PRO A CA 1
ATOM 682 C C . PRO A 1 85 ? 7.705 15.747 -3.444 1.00 26.81 84 PRO A C 1
ATOM 683 O O . PRO A 1 85 ? 6.810 15.374 -4.168 1.00 23.60 84 PRO A O 1
ATOM 687 N N . GLU A 1 86 ? 8.412 14.899 -2.705 1.00 24.00 85 GLU A N 1
ATOM 688 C CA . GLU A 1 86 ? 8.187 13.460 -2.668 1.00 25.46 85 GLU A CA 1
ATOM 689 C C . GLU A 1 86 ? 7.222 13.013 -1.530 1.00 21.55 85 GLU A C 1
ATOM 690 O O . GLU A 1 86 ? 7.170 11.821 -1.154 1.00 21.72 85 GLU A O 1
ATOM 696 N N . LYS A 1 87 ? 6.529 14.007 -0.969 1.00 19.52 86 LYS A N 1
ATOM 697 C CA . LYS A 1 87 ? 5.715 13.893 0.251 1.00 20.64 86 LYS A CA 1
ATOM 698 C C . LYS A 1 87 ? 6.610 13.800 1.454 1.00 21.78 86 LYS A C 1
ATOM 699 O O . LYS A 1 87 ? 7.810 13.636 1.320 1.00 22.07 86 LYS A O 1
ATOM 705 N N . GLY A 1 88 ? 6.039 13.990 2.637 1.00 19.15 87 GLY A N 1
ATOM 706 C CA . GLY A 1 88 ? 6.821 14.015 3.846 1.00 19.38 87 GLY A CA 1
ATOM 707 C C . GLY A 1 88 ? 7.739 15.224 3.881 1.00 20.23 87 GLY A C 1
ATOM 708 O O . GLY A 1 88 ? 7.408 16.276 3.343 1.00 18.05 87 GLY A O 1
ATOM 709 N N . PHE A 1 89 ? 8.896 15.054 4.515 1.00 18.92 88 PHE A N 1
ATOM 710 C CA . PHE A 1 89 ? 9.843 16.147 4.759 1.00 17.65 88 PHE A CA 1
ATOM 711 C C . PHE A 1 89 ? 11.268 15.717 4.401 1.00 17.41 88 PHE A C 1
ATOM 712 O O . PHE A 1 89 ? 11.567 14.503 4.230 1.00 18.30 88 PHE A O 1
ATOM 720 N N . LYS A 1 90 ? 12.106 16.728 4.242 1.00 19.58 89 LYS A N 1
ATOM 721 C CA . LYS A 1 90 ? 13.520 16.554 3.964 1.00 18.35 89 LYS A CA 1
ATOM 722 C C . LYS A 1 90 ? 14.299 17.709 4.572 1.00 21.63 89 LYS A C 1
ATOM 723 O O . LYS A 1 90 ? 13.734 18.775 4.828 1.00 19.97 89 LYS A O 1
ATOM 729 N N . PHE A 1 91 ? 15.606 17.506 4.801 1.00 19.13 90 PHE A N 1
ATOM 730 C CA . PHE A 1 91 ? 16.495 18.635 5.012 1.00 20.03 90 PHE A CA 1
ATOM 731 C C . PHE A 1 91 ? 16.591 19.433 3.702 1.00 19.51 90 PHE A C 1
ATOM 732 O O . PHE A 1 91 ? 16.944 18.889 2.672 1.00 22.78 90 PHE A O 1
ATOM 740 N N . HIS A 1 92 ? 16.250 20.725 3.765 1.00 21.26 91 HIS A N 1
ATOM 741 C CA . HIS A 1 92 ? 16.397 21.629 2.622 1.00 22.13 91 HIS A CA 1
ATOM 742 C C . HIS A 1 92 ? 17.802 22.218 2.586 1.00 22.38 91 HIS A C 1
ATOM 743 O O . HIS A 1 92 ? 18.436 22.196 1.556 1.00 20.76 91 HIS A O 1
ATOM 750 N N . ARG A 1 93 ? 18.298 22.675 3.728 1.00 23.98 92 ARG A N 1
ATOM 751 C CA . ARG A 1 93 ? 19.564 23.443 3.790 1.00 25.25 92 ARG A CA 1
ATOM 752 C C . ARG A 1 93 ? 20.246 23.209 5.101 1.00 21.60 92 ARG A C 1
ATOM 753 O O . ARG A 1 93 ? 19.595 23.149 6.146 1.00 24.23 92 ARG A O 1
ATOM 761 N N . ILE A 1 94 ? 21.565 23.092 5.053 1.00 19.85 93 ILE A N 1
ATOM 762 C CA . ILE A 1 94 ? 22.369 23.145 6.235 1.00 20.20 93 ILE A CA 1
ATOM 763 C C . ILE A 1 94 ? 23.426 24.195 5.995 1.00 21.42 93 ILE A C 1
ATOM 764 O O . ILE A 1 94 ? 24.137 24.128 5.005 1.00 22.27 93 ILE A O 1
ATOM 769 N N . LYS A 1 95 ? 23.500 25.150 6.912 1.00 19.98 94 LYS A N 1
ATOM 770 C CA A LYS A 1 95 ? 24.474 26.245 6.881 0.50 20.34 94 LYS A CA 1
ATOM 771 C CA B LYS A 1 95 ? 24.510 26.216 6.844 0.50 20.59 94 LYS A CA 1
ATOM 772 C C . L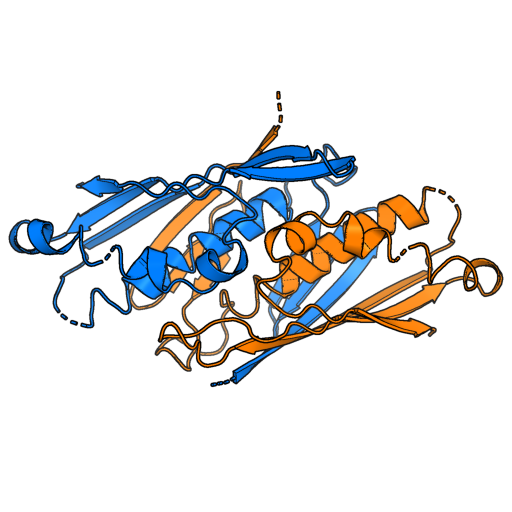YS A 1 95 ? 25.479 26.078 8.021 1.00 20.59 94 LYS A C 1
ATOM 773 O O . LYS A 1 95 ? 25.080 25.795 9.109 1.00 21.02 94 LYS A O 1
ATOM 778 N N . ILE A 1 96 ? 26.772 26.255 7.738 1.00 19.96 95 ILE A N 1
ATOM 779 C CA . ILE A 1 96 ? 27.828 26.166 8.734 1.00 19.91 95 ILE A CA 1
AT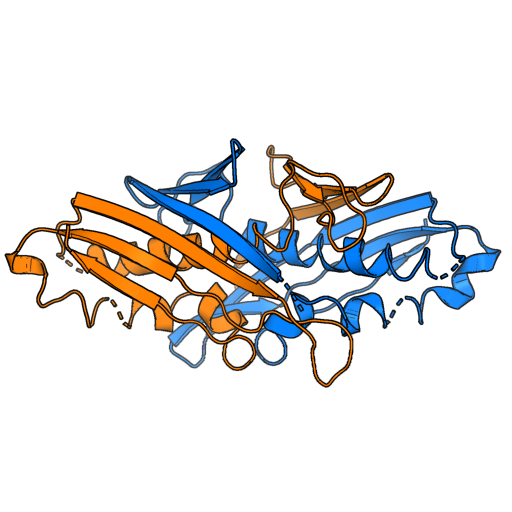OM 780 C C . ILE A 1 96 ? 28.635 27.448 8.565 1.00 21.06 95 ILE A C 1
ATOM 781 O O . ILE A 1 96 ? 29.221 27.662 7.515 1.00 20.72 95 ILE A O 1
ATOM 786 N N . HIS A 1 97 ? 28.622 28.297 9.600 1.00 17.99 96 HIS A N 1
ATOM 787 C CA . HIS A 1 97 ? 29.431 29.504 9.607 1.00 19.61 96 HIS A CA 1
ATOM 788 C C . HIS A 1 97 ? 30.564 29.300 10.559 1.00 17.36 96 HIS A C 1
ATOM 789 O O . HIS A 1 97 ? 30.366 29.125 11.806 1.00 20.64 96 HIS A O 1
ATOM 796 N N . VAL A 1 98 ? 31.775 29.385 10.012 1.00 18.14 97 VAL A N 1
ATOM 797 C CA . VAL A 1 98 ? 32.988 29.168 10.781 1.00 19.49 97 VAL A CA 1
ATOM 798 C C . VAL A 1 98 ? 33.764 30.458 11.165 1.00 19.95 97 VAL A C 1
ATOM 799 O O . VAL A 1 98 ? 34.014 31.304 10.346 1.00 21.61 97 VAL A O 1
ATOM 803 N N . LYS A 1 99 ? 34.131 30.571 12.417 1.00 21.24 98 LYS A N 1
ATOM 804 C CA . LYS A 1 99 ? 35.020 31.637 12.836 1.00 21.74 98 LYS A CA 1
ATOM 805 C C . LYS A 1 99 ? 36.375 30.964 13.029 1.00 22.45 98 LYS A C 1
ATOM 806 O O . LYS A 1 99 ? 36.554 30.124 13.942 1.00 23.66 98 LYS A O 1
ATOM 812 N N . ILE A 1 100 ? 37.313 31.342 12.155 1.00 21.17 99 ILE A N 1
ATOM 813 C CA . ILE A 1 100 ? 38.619 30.727 12.054 1.00 19.28 99 ILE A CA 1
ATOM 814 C C . ILE A 1 100 ? 39.679 31.707 12.560 1.00 21.46 99 ILE A C 1
ATOM 815 O O . ILE A 1 100 ? 39.767 32.835 12.102 1.00 21.85 99 ILE A O 1
ATOM 820 N N . GLY A 1 101 ? 40.484 31.251 13.507 1.00 21.28 100 GLY A N 1
ATOM 821 C CA . GLY A 1 101 ? 41.698 31.973 13.897 1.00 23.57 100 GLY A CA 1
ATOM 822 C C . GLY A 1 101 ? 42.945 31.321 13.309 1.00 23.64 100 GLY A C 1
ATOM 823 O O . GLY A 1 101 ? 43.245 30.150 13.606 1.00 21.84 100 GLY A O 1
ATOM 824 N N . VAL A 1 102 ? 43.643 32.065 12.446 1.00 24.15 101 VAL A N 1
ATOM 825 C CA . VAL A 1 102 ? 44.920 31.666 11.863 1.00 25.94 101 VAL A CA 1
ATOM 826 C C . VAL A 1 102 ? 45.932 32.829 11.894 1.00 29.56 101 VAL A C 1
ATOM 827 O O . VAL A 1 102 ? 45.546 33.978 11.915 1.00 29.34 101 VAL A O 1
ATOM 831 N N . ASN A 1 103 ? 47.218 32.485 11.856 1.00 35.74 102 ASN A N 1
ATOM 832 C CA . ASN A 1 103 ? 48.272 33.450 11.546 1.00 37.19 102 ASN A CA 1
ATOM 833 C C . ASN A 1 103 ? 47.945 34.234 10.272 1.00 35.11 102 ASN A C 1
ATOM 834 O O . ASN A 1 103 ? 47.514 33.662 9.270 1.00 33.51 102 ASN A O 1
ATOM 839 N N . ASP A 1 104 ? 48.162 35.541 10.296 1.00 34.93 103 ASP A N 1
ATOM 840 C CA . ASP A 1 104 ? 47.910 36.380 9.127 1.00 37.28 103 ASP A CA 1
ATOM 841 C C . ASP A 1 104 ? 48.578 35.877 7.850 1.00 34.59 103 ASP A C 1
ATOM 842 O O . ASP A 1 104 ? 48.002 35.978 6.768 1.00 35.04 103 ASP A O 1
ATOM 847 N N . GLU A 1 105 ? 49.764 35.306 7.978 1.00 33.29 104 GLU A N 1
ATOM 848 C CA . GLU A 1 105 ? 50.509 34.809 6.824 1.00 35.82 104 GLU A CA 1
ATOM 849 C C . GLU A 1 105 ? 49.817 33.615 6.157 1.00 35.34 104 GLU A C 1
ATOM 850 O O . GLU A 1 105 ? 50.108 33.270 5.003 1.00 33.37 104 GLU A O 1
ATOM 856 N N . ASP A 1 106 ? 48.924 32.967 6.903 1.00 32.90 105 ASP A N 1
ATOM 857 C CA . ASP A 1 106 ? 48.229 31.774 6.401 1.00 32.34 105 ASP A CA 1
ATOM 858 C C . ASP A 1 106 ? 46.876 32.060 5.719 1.00 31.38 105 ASP A C 1
ATOM 859 O O . ASP A 1 106 ? 46.313 31.166 5.105 1.00 27.29 105 ASP A O 1
ATOM 864 N N . LYS A 1 107 ? 46.383 33.298 5.789 1.00 27.46 106 LYS A N 1
ATOM 865 C CA . LYS A 1 107 ? 45.046 33.622 5.353 1.00 27.11 106 LYS A CA 1
ATOM 866 C C . LYS A 1 107 ? 44.864 33.397 3.857 1.00 24.50 106 LYS A C 1
ATOM 867 O O . LYS A 1 107 ? 43.802 32.923 3.419 1.00 21.91 106 LYS A O 1
ATOM 873 N N . GLU A 1 108 ? 45.889 33.699 3.080 1.00 23.29 107 GLU A N 1
ATOM 874 C CA . GLU A 1 108 ? 45.769 33.499 1.618 1.00 25.71 107 GLU A CA 1
ATOM 875 C C . GLU A 1 108 ? 45.586 32.016 1.229 1.00 20.35 107 GLU A C 1
ATOM 876 O O . GLU A 1 108 ? 45.182 31.729 0.110 1.00 21.39 107 GLU A O 1
ATOM 882 N N . LYS A 1 109 ? 45.952 31.102 2.129 1.00 24.07 108 LYS A N 1
ATOM 883 C CA . LYS A 1 109 ? 45.817 29.634 1.894 1.00 23.31 108 LYS A CA 1
ATOM 884 C C . LYS A 1 109 ? 44.469 29.074 2.282 1.00 22.36 108 LYS A C 1
ATOM 885 O O . LYS A 1 109 ? 44.171 27.931 1.968 1.00 20.88 108 LYS A O 1
ATOM 891 N N . ILE A 1 110 ? 43.686 29.860 2.994 1.00 19.11 109 ILE A N 1
ATOM 892 C CA . ILE A 1 110 ? 42.441 29.353 3.577 1.00 19.95 109 ILE A CA 1
ATOM 893 C C . ILE A 1 110 ? 41.347 29.119 2.503 1.00 19.22 109 ILE A C 1
ATOM 894 O O . ILE A 1 110 ? 40.646 28.116 2.581 1.00 17.74 109 ILE A O 1
ATOM 899 N N . PRO A 1 111 ? 41.238 29.981 1.456 1.00 18.36 110 PRO A N 1
ATOM 900 C CA . PRO A 1 111 ? 40.233 29.625 0.485 1.00 18.34 110 PRO A CA 1
ATOM 901 C C . PRO A 1 111 ? 40.420 28.213 -0.057 1.00 17.51 110 PRO A C 1
ATOM 902 O O . PRO A 1 111 ? 39.440 27.469 -0.188 1.00 18.39 110 PRO A O 1
ATOM 906 N N . ARG A 1 112 ? 41.659 27.848 -0.378 1.00 17.79 111 ARG A N 1
ATOM 907 C CA A ARG A 1 112 ? 41.898 26.492 -0.882 0.50 19.36 111 ARG A CA 1
ATOM 908 C CA B ARG A 1 112 ? 41.972 26.513 -0.861 0.50 18.40 111 ARG A CA 1
ATOM 909 C C . ARG A 1 112 ? 41.740 25.434 0.200 1.00 16.67 111 ARG A C 1
ATOM 910 O O . ARG A 1 112 ? 41.125 24.386 -0.089 1.00 18.13 111 ARG A O 1
ATOM 925 N N . ALA A 1 113 ? 42.224 25.671 1.427 1.00 17.54 112 ALA A N 1
ATOM 926 C CA . ALA A 1 113 ? 42.016 24.708 2.485 1.00 17.33 112 ALA A CA 1
ATOM 927 C C . ALA A 1 113 ? 40.528 24.403 2.746 1.00 18.29 112 ALA A C 1
ATOM 928 O O . ALA A 1 113 ? 40.153 23.257 2.949 1.00 18.83 112 ALA A O 1
ATOM 943 N N . GLN A 1 115 ? 37.971 24.970 0.520 1.00 18.21 114 GLN A N 1
ATOM 944 C CA . GLN A 1 115 ? 37.496 24.283 -0.670 1.00 17.71 114 GLN A CA 1
ATOM 945 C C . GLN A 1 115 ? 37.756 22.761 -0.585 1.00 17.38 114 GLN A C 1
ATOM 946 O O . GLN A 1 115 ? 36.866 21.919 -0.810 1.00 18.74 114 GLN A O 1
ATOM 952 N N 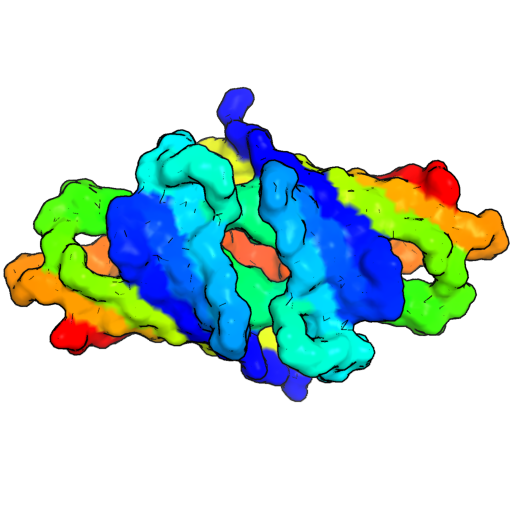. LEU A 1 116 ? 39.002 22.425 -0.266 1.00 17.47 115 LEU A N 1
ATOM 953 C CA . LEU A 1 116 ? 39.416 21.034 -0.127 1.00 17.61 115 LEU A CA 1
ATOM 954 C C . LEU A 1 116 ? 38.643 20.333 1.030 1.00 15.39 115 LEU A C 1
ATOM 955 O O . LEU A 1 116 ? 38.186 19.176 0.871 1.00 15.85 115 LEU A O 1
ATOM 960 N N . ALA A 1 117 ? 38.523 20.982 2.175 1.00 18.31 116 ALA A N 1
ATOM 961 C CA . ALA A 1 117 ? 37.778 20.407 3.298 1.00 18.00 116 ALA A CA 1
ATOM 962 C C . ALA A 1 117 ? 36.337 20.084 2.906 1.00 19.72 116 ALA A C 1
ATOM 963 O O . ALA A 1 117 ? 35.862 18.978 3.144 1.00 21.91 116 ALA A O 1
ATOM 965 N N . GLU A 1 118 ? 35.671 21.011 2.215 1.00 20.40 117 GLU A N 1
ATOM 966 C CA . GLU A 1 118 ? 34.281 20.798 1.812 1.00 23.01 117 GLU A CA 1
ATOM 967 C C . GLU A 1 118 ? 34.165 19.745 0.711 1.00 20.65 117 GLU A C 1
ATOM 968 O O . GLU A 1 118 ? 33.271 18.905 0.785 1.00 21.55 117 GLU A O 1
ATOM 974 N N . LYS A 1 119 ? 35.113 19.715 -0.241 1.00 19.12 118 LYS A N 1
ATOM 975 C CA . LYS A 1 119 ? 35.088 18.773 -1.315 1.00 20.56 118 LYS A CA 1
ATOM 976 C C . LYS A 1 119 ? 35.235 17.332 -0.827 1.00 19.13 118 LYS A C 1
ATOM 977 O O . LYS A 1 119 ? 34.519 16.461 -1.251 1.00 20.67 118 LYS A O 1
ATOM 983 N N . TYR A 1 120 ? 36.183 17.112 0.092 1.00 20.19 119 TYR A N 1
ATOM 984 C CA . TYR A 1 120 ? 36.605 15.768 0.524 1.00 21.26 119 TYR A CA 1
ATOM 985 C C . TYR A 1 120 ? 35.871 15.275 1.761 1.00 23.21 119 TYR A C 1
ATOM 986 O O . TYR A 1 120 ? 35.970 14.084 2.090 1.00 22.81 119 TYR A O 1
ATOM 995 N N . CYS A 1 121 ? 35.182 16.186 2.472 1.00 19.66 120 CYS A N 1
ATOM 996 C CA . CYS A 1 121 ? 34.368 15.783 3.644 1.00 20.60 120 CYS A CA 1
ATOM 997 C C . CYS A 1 121 ? 33.396 14.645 3.230 1.00 20.99 120 CYS A C 1
ATOM 998 O O . CYS A 1 121 ? 32.577 14.825 2.315 1.00 16.20 120 CYS A O 1
ATOM 1001 N N . PHE A 1 122 ? 33.492 13.489 3.874 1.00 20.61 121 PHE A N 1
ATOM 1002 C CA A PHE A 1 122 ? 32.685 12.359 3.391 0.50 17.17 121 PHE A CA 1
ATOM 1003 C CA B PHE A 1 122 ? 32.698 12.306 3.495 0.50 19.29 121 PHE A CA 1
ATOM 1004 C C . PHE A 1 122 ? 31.208 12.537 3.708 1.00 17.33 121 PHE A C 1
ATOM 1005 O O . PHE A 1 122 ? 30.367 11.986 2.979 1.00 17.99 121 PHE A O 1
ATOM 1020 N N . ILE A 1 123 ? 30.862 13.276 4.771 1.00 17.30 122 ILE A N 1
ATOM 1021 C CA . ILE A 1 123 ? 29.410 13.513 5.030 1.00 16.93 122 ILE A CA 1
ATOM 1022 C C . ILE A 1 123 ? 28.884 14.516 4.009 1.00 19.61 122 ILE A C 1
ATOM 1023 O O . ILE A 1 123 ? 27.765 14.355 3.519 1.00 20.26 122 ILE A O 1
ATOM 1028 N N . SER A 1 124 ? 29.674 15.531 3.640 1.00 19.06 123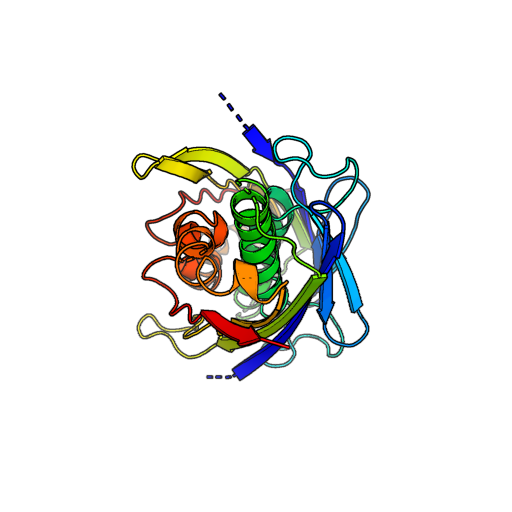 SER A N 1
ATOM 1029 C CA . SER A 1 124 ? 29.281 16.410 2.512 1.00 19.31 123 SER A CA 1
ATOM 1030 C C . SER A 1 124 ? 29.056 15.665 1.245 1.00 21.44 123 SER A C 1
ATOM 1031 O O . SER A 1 124 ? 28.047 15.882 0.543 1.00 19.71 123 SER A O 1
ATOM 1034 N N . ARG A 1 125 ? 29.979 14.768 0.946 1.00 17.91 124 ARG A N 1
ATOM 1035 C CA . ARG A 1 125 ? 29.808 13.907 -0.242 1.00 17.54 124 ARG A CA 1
ATOM 1036 C C . ARG A 1 125 ? 28.505 13.080 -0.183 1.00 16.82 124 ARG A C 1
ATOM 1037 O O . ARG A 1 125 ? 27.830 12.885 -1.192 1.00 20.58 124 ARG A O 1
ATOM 1045 N N . ALA A 1 126 ? 28.182 12.588 1.020 1.00 17.07 125 ALA A N 1
ATOM 1046 C CA . ALA A 1 126 ? 27.034 11.699 1.200 1.00 16.69 125 ALA A CA 1
ATOM 1047 C C . ALA A 1 126 ? 25.695 12.376 0.885 1.00 18.04 125 ALA A C 1
ATOM 1048 O O . ALA A 1 126 ? 24.738 11.702 0.487 1.00 20.22 125 ALA A O 1
ATOM 1050 N N . ILE A 1 127 ? 25.628 13.694 1.043 1.00 16.34 126 ILE A N 1
ATOM 1051 C CA . ILE A 1 127 ? 24.366 14.452 0.892 1.00 18.26 126 ILE A CA 1
ATOM 1052 C C . ILE A 1 127 ? 24.291 15.285 -0.390 1.00 19.06 126 ILE A C 1
ATOM 1053 O O . ILE A 1 127 ? 23.305 15.979 -0.666 1.00 19.54 126 ILE A O 1
ATOM 1058 N N . ARG A 1 128 ? 25.334 15.173 -1.201 1.00 21.67 127 ARG A N 1
ATOM 1059 C CA A ARG A 1 128 ? 25.421 15.902 -2.461 0.50 22.44 127 ARG A CA 1
ATOM 1060 C CA B ARG A 1 128 ? 25.388 15.876 -2.489 0.50 21.60 127 ARG A CA 1
ATOM 1061 C C . ARG A 1 128 ? 24.109 15.687 -3.266 1.00 22.42 127 ARG A C 1
ATOM 1062 O O . ARG A 1 128 ? 23.587 14.589 -3.334 1.00 23.80 127 ARG A O 1
ATOM 1077 N N . ASN A 1 129 ? 23.570 16.784 -3.853 1.00 21.60 128 ASN A N 1
ATOM 1078 C CA . ASN A 1 129 ? 22.360 16.789 -4.679 1.00 22.05 128 ASN A CA 1
ATOM 1079 C C . ASN A 1 129 ? 21.074 16.660 -3.899 1.00 20.69 128 ASN A C 1
ATOM 1080 O O . ASN A 1 129 ? 20.001 16.859 -4.442 1.00 23.27 128 ASN A O 1
ATOM 1085 N N . ASN A 1 130 ? 21.154 16.323 -2.614 1.00 18.61 129 ASN A N 1
ATOM 1086 C CA . ASN A 1 130 ? 19.927 16.072 -1.838 1.00 20.13 129 ASN A CA 1
ATOM 1087 C C . ASN A 1 130 ? 19.600 17.118 -0.778 1.00 18.68 129 ASN A C 1
ATOM 1088 O O . ASN A 1 130 ? 18.426 17.252 -0.403 1.00 19.92 129 ASN A O 1
ATOM 1093 N N . VAL A 1 131 ? 20.633 17.792 -0.254 1.00 17.27 130 VAL A N 1
ATOM 1094 C CA . VAL A 1 131 ? 20.516 18.821 0.752 1.00 19.83 130 VAL A CA 1
ATOM 1095 C C . VAL A 1 131 ? 21.476 19.913 0.291 1.00 22.65 130 VAL A C 1
ATOM 1096 O O . VAL A 1 131 ? 22.594 19.579 -0.157 1.00 22.41 130 VAL A O 1
ATOM 1100 N N . GLU A 1 132 ? 21.032 21.175 0.373 1.00 21.59 131 GLU A N 1
ATOM 1101 C CA . GLU A 1 132 ? 21.885 22.315 0.064 1.00 24.07 131 GLU A CA 1
ATOM 1102 C C . GLU A 1 132 ? 22.806 22.555 1.265 1.00 19.30 131 GLU A C 1
ATOM 1103 O O . GLU A 1 132 ? 22.367 22.533 2.400 1.00 24.94 131 GLU A O 1
ATOM 1109 N N . GLU A 1 133 ? 24.090 22.675 0.968 1.00 18.73 132 GLU A N 1
ATOM 1110 C CA . GLU A 1 133 ? 25.134 22.859 1.941 1.00 21.32 132 GLU A CA 1
ATOM 1111 C C . GLU A 1 133 ? 25.792 24.222 1.690 1.00 23.25 132 GLU A C 1
ATOM 1112 O O . GLU A 1 133 ? 26.288 24.505 0.582 1.00 22.65 132 GLU A O 1
ATOM 1118 N N . ILE A 1 134 ? 25.730 25.083 2.700 1.00 20.91 133 ILE A N 1
ATOM 1119 C CA . ILE A 1 134 ? 26.329 26.416 2.600 1.00 25.87 133 ILE A CA 1
ATOM 1120 C C . ILE A 1 134 ? 27.340 26.635 3.714 1.00 21.93 133 ILE A C 1
ATOM 1121 O O . ILE A 1 134 ? 27.006 26.778 4.905 1.00 25.86 133 ILE A O 1
ATOM 1126 N N . VAL A 1 135 ? 28.612 26.613 3.323 1.00 20.88 134 VAL A N 1
ATOM 1127 C CA . VAL A 1 135 ? 29.711 26.839 4.250 1.00 19.81 134 VAL A CA 1
ATOM 1128 C C . VAL A 1 135 ? 30.358 28.196 4.005 1.00 22.99 134 VAL A C 1
ATOM 1129 O O . VAL A 1 135 ? 30.746 28.507 2.895 1.00 20.42 134 VAL A O 1
ATOM 1133 N N . ASP A 1 136 ? 30.496 29.001 5.050 1.00 21.47 135 ASP A N 1
ATOM 1134 C CA A ASP A 1 136 ? 31.219 30.266 4.973 0.50 21.94 135 ASP A CA 1
ATOM 1135 C CA B ASP A 1 136 ? 31.290 30.208 4.941 0.50 21.90 135 ASP A CA 1
ATOM 1136 C C . ASP A 1 136 ? 32.001 30.496 6.255 1.00 20.94 135 ASP A C 1
ATOM 1137 O O . ASP A 1 136 ? 31.850 29.764 7.223 1.00 23.53 135 ASP A O 1
ATOM 1146 N N . TYR A 1 137 ? 32.867 31.504 6.239 1.00 20.70 136 TYR A N 1
ATOM 1147 C CA . TYR A 1 137 ? 33.763 31.734 7.304 1.00 16.97 136 TYR A CA 1
ATOM 1148 C C . TYR A 1 137 ? 34.207 33.184 7.422 1.00 19.01 136 TYR A C 1
ATOM 1149 O O . TYR A 1 137 ? 34.094 33.970 6.504 1.00 20.58 136 TYR A O 1
ATOM 1158 N N . GLU A 1 138 ? 34.696 33.522 8.598 1.00 20.57 137 GLU A N 1
ATOM 1159 C CA . GLU A 1 138 ? 35.278 34.837 8.840 1.00 21.35 137 GLU A CA 1
ATOM 1160 C C . GLU A 1 138 ? 36.503 34.596 9.691 1.00 20.64 137 GLU A C 1
ATOM 1161 O O . GLU A 1 138 ? 36.586 33.589 10.388 1.00 21.98 137 GLU A O 1
ATOM 1167 N N . PHE A 1 139 ? 37.476 35.493 9.628 1.00 23.39 138 PHE A N 1
ATOM 1168 C CA . PHE A 1 139 ? 38.628 35.406 10.510 1.00 22.54 138 PHE A CA 1
ATOM 1169 C C . PHE A 1 139 ? 38.426 36.108 11.856 1.00 25.36 138 PHE A C 1
ATOM 1170 O O . PHE A 1 139 ? 37.808 37.159 11.939 1.00 23.81 138 PHE A O 1
ATOM 1178 N N . VAL A 1 140 ? 38.994 35.528 12.897 1.00 25.53 139 VAL A N 1
ATOM 1179 C CA . VAL A 1 140 ? 38.918 36.117 14.219 1.00 25.55 139 VAL A CA 1
ATOM 1180 C C . VAL A 1 140 ? 40.287 36.043 14.886 1.00 29.03 139 VAL A C 1
ATOM 1181 O O . VAL A 1 140 ? 41.219 35.409 14.390 1.00 30.34 139 VAL A O 1
ATOM 1186 N N . GLY B 1 1 ? 8.633 29.055 6.922 1.00 48.14 0 GLY B N 1
ATOM 1187 C CA . GLY B 1 1 ? 7.936 27.975 7.655 1.00 45.81 0 GLY B CA 1
ATOM 1188 C C . GLY B 1 1 ? 8.837 26.789 7.941 1.00 45.26 0 GLY B C 1
ATOM 1189 O O . GLY B 1 1 ? 8.390 25.832 8.555 1.00 47.72 0 GLY B O 1
ATOM 1198 N N . HIS B 1 3 ? 11.331 24.430 9.883 1.00 43.83 2 HIS B N 1
ATOM 1199 C CA . HIS B 1 3 ? 11.724 24.343 11.283 1.00 44.32 2 HIS B CA 1
ATOM 1200 C C . HIS B 1 3 ? 13.246 24.383 11.253 1.00 37.69 2 HIS B C 1
ATOM 1201 O O . HIS B 1 3 ? 13.867 23.715 10.405 1.00 31.80 2 HIS B O 1
ATOM 1208 N N . VAL B 1 4 ? 13.809 25.215 12.131 1.00 34.36 3 VAL B N 1
ATOM 1209 C CA . VAL B 1 4 ? 15.245 25.496 12.140 1.00 31.34 3 VAL B CA 1
ATOM 1210 C C . VAL B 1 4 ? 15.874 24.900 13.380 1.00 29.33 3 VAL B C 1
ATOM 1211 O O . VAL B 1 4 ? 15.436 25.183 14.483 1.00 34.56 3 VAL B O 1
ATOM 1215 N N . TYR B 1 5 ? 16.896 24.072 13.182 1.00 27.66 4 TYR B N 1
ATOM 1216 C CA . TYR B 1 5 ? 17.584 23.392 14.264 1.00 26.28 4 TYR B CA 1
ATOM 1217 C C . TYR B 1 5 ? 19.042 23.869 14.274 1.00 26.49 4 TYR B C 1
ATOM 1218 O O . TYR B 1 5 ? 19.706 23.839 13.242 1.00 24.36 4 TYR B O 1
ATOM 1227 N N . GLU B 1 6 ? 19.518 24.277 15.447 1.00 27.10 5 GLU B N 1
ATOM 1228 C CA . GLU B 1 6 ? 20.831 24.888 15.588 1.00 27.36 5 GLU B CA 1
ATOM 1229 C C . GLU B 1 6 ? 21.754 24.145 16.522 1.00 26.32 5 GLU B C 1
ATOM 1230 O O . GLU B 1 6 ? 21.300 23.511 17.463 1.00 28.93 5 GLU B O 1
ATOM 1236 N N . SER B 1 7 ? 23.052 24.241 16.246 1.00 20.28 6 SER B N 1
ATOM 1237 C CA . SER B 1 7 ? 24.057 23.594 17.042 1.00 22.42 6 SER B CA 1
ATOM 1238 C C . SER B 1 7 ? 25.371 24.292 16.813 1.00 21.93 6 SER B C 1
ATOM 1239 O O . SER B 1 7 ? 25.460 25.180 15.964 1.00 22.23 6 SER B O 1
ATOM 1242 N N . ASP B 1 8 ? 26.373 23.908 17.585 1.00 20.57 7 ASP B N 1
ATOM 1243 C CA . ASP B 1 8 ? 27.710 24.488 17.458 1.00 20.53 7 ASP B CA 1
ATOM 1244 C C . ASP B 1 8 ? 28.760 23.385 17.537 1.00 18.58 7 ASP B C 1
ATOM 1245 O O . ASP B 1 8 ? 28.563 22.361 18.219 1.00 22.88 7 ASP B O 1
ATOM 1250 N N . VAL B 1 9 ? 29.853 23.605 16.822 1.00 19.08 8 VAL B N 1
ATOM 1251 C CA . VAL B 1 9 ? 30.937 22.622 16.722 1.00 19.53 8 VAL B CA 1
ATOM 1252 C C . VAL B 1 9 ? 32.274 23.344 16.713 1.00 20.05 8 VAL B C 1
ATOM 1253 O O . VAL B 1 9 ? 32.522 24.182 15.855 1.00 21.64 8 VAL B O 1
ATOM 1257 N N . SER B 1 10 ? 33.122 23.016 17.686 1.00 20.79 9 SER B N 1
ATOM 1258 C CA . SER B 1 10 ? 34.442 23.635 17.809 1.00 20.34 9 SER B CA 1
ATOM 1259 C C . SER B 1 10 ? 35.573 22.655 17.821 1.00 19.22 9 SER B C 1
ATOM 1260 O O . SER B 1 10 ? 35.390 21.468 18.067 1.00 19.22 9 SER B O 1
ATOM 1263 N N . TRP B 1 11 ? 36.764 23.182 17.570 1.00 21.38 10 TRP B N 1
ATOM 1264 C CA . TRP B 1 11 ? 38.005 22.426 17.640 1.00 21.65 10 TRP B CA 1
ATOM 1265 C C . TRP B 1 11 ? 38.497 22.479 19.087 1.00 23.14 10 TRP B C 1
ATOM 1266 O O . TRP B 1 11 ? 38.677 23.570 19.642 1.00 21.83 10 TRP B O 1
ATOM 1277 N N . ILE B 1 12 ? 38.733 21.311 19.683 1.00 22.51 11 ILE B N 1
ATOM 1278 C CA . ILE B 1 12 ? 39.359 21.243 21.025 1.00 24.61 11 ILE B CA 1
ATOM 1279 C C . ILE B 1 12 ? 40.859 21.430 20.864 1.00 23.78 11 ILE B C 1
ATOM 1280 O O . ILE B 1 12 ? 41.427 22.424 21.307 1.00 26.86 11 ILE B O 1
ATOM 1285 N N . ASP B 1 13 ? 41.494 20.470 20.215 1.00 22.99 12 ASP B N 1
ATOM 1286 C CA . ASP B 1 13 ? 42.922 20.466 19.886 1.00 26.14 12 ASP B CA 1
ATOM 1287 C C . ASP B 1 13 ? 43.157 19.186 19.079 1.00 25.08 12 ASP B C 1
ATOM 1288 O O . ASP B 1 13 ? 42.240 18.354 18.933 1.00 19.74 12 ASP B O 1
ATOM 1293 N N . ASP B 1 14 ? 44.367 19.037 18.560 1.00 24.84 13 ASP B N 1
ATOM 1294 C CA . ASP B 1 14 ? 44.778 17.822 17.823 1.00 22.54 13 ASP B CA 1
ATOM 1295 C C . ASP B 1 14 ? 43.701 17.468 16.788 1.00 22.56 13 ASP B C 1
ATOM 1296 O O . ASP B 1 14 ? 43.367 18.341 15.989 1.00 20.93 13 ASP B O 1
ATOM 1301 N N . ARG B 1 15 ? 43.152 16.252 16.820 1.00 21.08 14 ARG B N 1
ATOM 1302 C CA . ARG B 1 15 ? 42.114 15.852 15.848 1.00 23.86 14 ARG B CA 1
ATOM 1303 C C . ARG B 1 15 ? 40.779 15.636 16.579 1.00 22.04 14 ARG B C 1
ATOM 1304 O O . ARG B 1 15 ? 40.035 14.669 16.319 1.00 19.75 14 ARG B O 1
ATOM 1312 N N . ARG B 1 16 ? 40.486 16.555 17.496 1.00 22.31 15 ARG B N 1
ATOM 1313 C CA . ARG B 1 16 ? 39.360 16.436 18.404 1.00 24.79 15 ARG B CA 1
ATOM 1314 C C . ARG B 1 16 ? 38.364 17.597 18.264 1.00 22.62 15 ARG B C 1
ATOM 1315 O O . ARG B 1 16 ? 38.767 18.786 18.262 1.00 21.79 15 ARG B O 1
ATOM 1323 N N . THR B 1 17 ? 37.067 17.269 18.162 1.00 20.41 16 THR B N 1
ATOM 1324 C CA . THR B 1 17 ? 36.024 18.312 18.048 1.00 22.43 16 THR B CA 1
ATOM 1325 C C . THR B 1 17 ? 35.034 18.182 19.196 1.00 22.88 16 THR B C 1
ATOM 1326 O O . THR B 1 17 ? 34.876 17.108 19.790 1.00 19.37 16 THR B O 1
ATOM 1330 N N . GLU B 1 18 ? 34.354 19.292 19.490 1.00 23.58 17 GLU B N 1
ATOM 1331 C CA . GLU B 1 18 ? 33.265 19.316 20.461 1.00 21.75 17 GLU B CA 1
ATOM 1332 C C . GLU B 1 18 ? 31.959 19.766 19.821 1.00 23.84 17 GLU B C 1
ATOM 1333 O O . GLU B 1 18 ? 31.856 20.868 19.267 1.00 22.77 17 GLU B O 1
ATOM 1339 N N . VAL B 1 19 ? 30.982 18.868 19.874 1.00 21.41 18 VAL B N 1
ATOM 1340 C CA . VAL B 1 19 ? 29.607 19.137 19.476 1.00 20.85 18 VAL B CA 1
ATOM 1341 C C . VAL B 1 19 ? 28.803 19.646 20.676 1.00 21.45 18 VAL B C 1
ATOM 1342 O O . VAL B 1 19 ? 28.767 18.987 21.711 1.00 22.82 18 VAL B O 1
ATOM 1346 N N . SER B 1 20 ? 28.172 20.812 20.498 1.00 22.56 19 SER B N 1
ATOM 1347 C CA A SER B 1 20 ? 27.309 21.429 21.508 0.50 23.20 19 SER B CA 1
ATOM 1348 C CA B SER B 1 20 ? 27.331 21.425 21.499 0.50 22.99 19 SER B CA 1
ATOM 1349 C C . SER B 1 20 ? 25.911 21.571 20.971 1.00 22.66 19 SER B C 1
ATOM 1350 O O . SER B 1 20 ? 25.689 22.238 19.958 1.00 23.64 19 SER B O 1
ATOM 1355 N N . VAL B 1 21 ? 24.963 20.919 21.636 1.00 23.62 20 VAL B N 1
ATOM 1356 C CA . VAL B 1 21 ? 23.561 20.952 21.234 1.00 23.97 20 VAL B CA 1
ATOM 1357 C C . VAL B 1 21 ? 22.768 21.074 22.515 1.00 24.26 20 VAL B C 1
ATOM 1358 O O . VAL B 1 21 ? 22.746 20.155 23.341 1.00 26.19 20 VAL B O 1
ATOM 1362 N N . GLY B 1 22 ? 22.166 22.236 22.693 1.00 26.47 21 GLY B N 1
ATOM 1363 C CA . GLY B 1 22 ? 21.491 22.592 23.940 1.00 27.81 21 GLY B CA 1
ATOM 1364 C C . GLY B 1 22 ? 22.465 22.484 25.075 1.00 26.74 21 GLY B C 1
ATOM 1365 O O . GLY B 1 22 ? 23.512 23.091 25.018 1.00 29.60 21 GLY B O 1
ATOM 1366 N N . ASP B 1 23 ? 22.154 21.635 26.046 1.00 25.87 22 ASP B N 1
ATOM 1367 C CA . ASP B 1 23 ? 23.013 21.430 27.197 1.00 30.08 22 ASP B CA 1
ATOM 1368 C C . ASP B 1 23 ? 23.867 20.166 27.091 1.00 28.48 22 ASP B C 1
ATOM 1369 O O . ASP B 1 23 ? 24.534 19.780 28.057 1.00 29.68 22 ASP B O 1
ATOM 1374 N N . HIS B 1 24 ? 23.836 19.515 25.933 1.00 25.78 23 HIS B N 1
ATOM 1375 C CA . HIS B 1 24 ? 24.639 18.315 25.718 1.00 24.34 23 HIS B CA 1
ATOM 1376 C C . HIS B 1 24 ? 25.928 18.715 25.006 1.00 22.62 23 HIS B C 1
ATOM 1377 O O . HIS B 1 24 ? 25.944 19.609 24.173 1.00 23.87 23 HIS B O 1
ATOM 1384 N N . ARG B 1 25 ? 27.001 18.028 25.345 1.00 24.50 24 ARG B N 1
ATOM 1385 C CA . ARG B 1 25 ? 28.319 18.274 24.768 1.00 26.68 24 ARG B CA 1
ATOM 1386 C C . ARG B 1 25 ? 28.940 16.927 24.469 1.00 28.89 24 ARG B C 1
ATOM 1387 O O . ARG B 1 25 ? 29.062 16.100 25.374 1.00 28.58 24 ARG B O 1
ATOM 1395 N N . ILE B 1 26 ? 29.310 16.690 23.212 1.00 23.46 25 ILE B N 1
ATOM 1396 C CA . ILE B 1 26 ? 29.832 15.406 22.808 1.00 25.79 25 ILE B CA 1
ATOM 1397 C C . ILE B 1 26 ? 31.202 15.642 22.166 1.00 24.16 25 ILE B C 1
ATOM 1398 O O . ILE B 1 26 ? 31.355 16.550 21.346 1.00 25.50 25 ILE B O 1
ATOM 1403 N N . GLU B 1 27 ? 32.197 14.848 22.550 1.00 25.09 26 GLU B N 1
ATOM 1404 C CA . GLU B 1 27 ? 33.474 14.835 21.858 1.00 23.12 26 GLU B CA 1
ATOM 1405 C C . GLU B 1 27 ? 33.386 13.892 20.655 1.00 21.45 26 GLU B C 1
ATOM 1406 O O . GLU B 1 27 ? 33.048 12.712 20.782 1.00 22.31 26 GLU B O 1
ATOM 1412 N N . VAL B 1 28 ? 33.689 14.433 19.486 1.00 20.20 27 VAL B N 1
ATOM 1413 C CA . VAL B 1 28 ? 33.634 13.691 18.223 1.00 21.12 27 VAL B CA 1
ATOM 1414 C C . VAL B 1 28 ? 34.941 13.957 17.527 1.00 23.27 27 VAL B C 1
ATOM 1415 O O . VAL B 1 28 ? 35.235 15.098 17.158 1.00 23.50 27 VAL B O 1
ATOM 1419 N N . ASP B 1 29 ? 35.688 12.882 17.286 1.00 22.69 28 ASP B N 1
ATOM 1420 C CA . ASP B 1 29 ? 37.075 12.996 16.829 1.00 22.67 28 ASP B CA 1
ATOM 1421 C C . ASP B 1 29 ? 37.332 12.338 15.454 1.00 20.27 28 ASP B C 1
ATOM 1422 O O . ASP B 1 29 ? 36.504 11.565 14.881 1.00 18.93 28 ASP B O 1
ATOM 1427 N N . SER B 1 30 ? 38.517 12.617 14.903 1.00 19.40 29 SER B N 1
ATOM 1428 C CA . SER B 1 30 ? 38.986 11.802 13.822 1.00 19.16 29 SER B CA 1
ATOM 1429 C C . SER B 1 30 ? 39.237 10.405 14.398 1.00 18.78 29 SER B C 1
ATOM 1430 O O . SER B 1 30 ? 39.705 10.250 15.544 1.00 18.85 29 SER B O 1
ATOM 1433 N N . PRO B 1 31 ? 38.993 9.362 13.605 1.00 17.50 30 PRO B N 1
ATOM 1434 C CA . PRO B 1 31 ? 39.307 8.020 13.982 1.00 16.50 30 PRO B CA 1
ATOM 1435 C C . PRO B 1 31 ? 40.771 7.705 13.830 1.00 17.89 30 PRO B C 1
ATOM 1436 O O . PRO B 1 31 ? 41.501 8.399 13.090 1.00 19.02 30 PRO B O 1
ATOM 1440 N N . PRO B 1 32 ? 41.221 6.648 14.502 1.00 20.46 31 PRO B N 1
ATOM 1441 C CA . PRO B 1 32 ? 42.606 6.206 14.361 1.00 20.21 31 PRO B CA 1
ATOM 1442 C C . PRO B 1 32 ? 43.159 6.109 12.952 1.00 20.50 31 PRO B C 1
ATOM 1443 O O . PRO B 1 32 ? 44.303 6.491 12.748 1.00 22.82 31 PRO B O 1
ATOM 1447 N N . GLU B 1 33 ? 42.376 5.631 11.986 1.00 21.61 32 GLU B N 1
ATOM 1448 C CA . GLU B 1 33 ? 42.902 5.434 10.644 1.00 24.67 32 GLU B CA 1
ATOM 1449 C C . GLU B 1 33 ? 43.339 6.750 9.995 1.00 21.49 32 GLU B C 1
ATOM 1450 O O . GLU B 1 33 ? 44.123 6.746 9.046 1.00 20.46 32 GLU B O 1
ATOM 1456 N N . PHE B 1 34 ? 42.814 7.859 10.501 1.00 20.73 33 PHE B N 1
ATOM 1457 C CA . PHE B 1 34 ? 43.195 9.185 10.012 1.00 24.66 33 PHE B CA 1
ATOM 1458 C C . PHE B 1 34 ? 43.976 9.987 11.061 1.00 24.20 33 PHE B C 1
ATOM 1459 O O . PHE B 1 34 ? 44.103 11.202 10.939 1.00 26.13 33 PHE B O 1
ATOM 1467 N N . GLY B 1 35 ? 44.512 9.304 12.058 1.00 25.72 34 GLY B N 1
ATOM 1468 C CA . GLY B 1 35 ? 45.419 9.924 13.035 1.00 25.24 34 GLY B CA 1
ATOM 1469 C C . GLY B 1 35 ? 44.797 10.316 14.370 1.00 24.11 34 GLY B C 1
ATOM 1470 O O . GLY B 1 35 ? 45.427 10.969 15.184 1.00 23.29 34 GLY B O 1
ATOM 1471 N N . GLY B 1 36 ? 43.530 9.987 14.571 1.00 21.58 35 GLY B N 1
ATOM 1472 C CA . GLY B 1 36 ? 42.863 10.327 15.806 1.00 19.44 35 GLY B CA 1
ATOM 1473 C C . GLY B 1 36 ? 43.029 9.311 16.932 1.00 20.32 35 GLY B C 1
ATOM 1474 O O . GLY B 1 36 ? 43.693 8.264 16.776 1.00 19.04 35 GLY B O 1
ATOM 1475 N N . PRO B 1 37 ? 42.423 9.617 18.089 1.00 21.24 36 PRO B N 1
ATOM 1476 C CA . PRO B 1 37 ? 42.534 8.740 19.226 1.00 23.00 36 PRO B CA 1
ATOM 1477 C C . PRO B 1 37 ? 41.591 7.558 19.189 1.00 23.18 36 PRO B C 1
ATOM 1478 O O . PRO B 1 37 ? 40.512 7.612 18.591 1.00 22.50 36 PRO B O 1
ATOM 1482 N N . GLU B 1 38 ? 42.020 6.501 19.871 1.00 24.43 37 GLU B N 1
ATOM 1483 C CA A GLU B 1 38 ? 41.178 5.330 20.064 0.50 25.47 37 GLU B CA 1
ATOM 1484 C CA B GLU B 1 38 ? 41.206 5.313 20.131 0.50 25.29 37 GLU B CA 1
ATOM 1485 C C . GLU B 1 38 ? 40.155 5.610 21.179 1.00 25.00 37 GLU B C 1
ATOM 1486 O O . GLU B 1 38 ? 40.347 6.498 22.025 1.00 25.48 37 GLU B O 1
ATOM 1497 N N . GLY B 1 39 ? 39.060 4.855 21.149 1.00 24.25 38 GLY B N 1
ATOM 1498 C CA . GLY B 1 39 ? 38.040 4.918 22.184 1.00 23.24 38 GLY B CA 1
ATOM 1499 C C . GLY B 1 39 ? 37.091 6.102 22.252 1.00 24.55 38 GLY B C 1
ATOM 1500 O O . GLY B 1 39 ? 36.498 6.357 23.312 1.00 29.25 38 GLY B O 1
ATOM 1501 N N . GLN B 1 40 ? 36.924 6.815 21.142 1.00 22.46 39 GLN B N 1
ATOM 1502 C CA . GLN B 1 40 ? 36.056 7.972 21.099 1.00 20.89 39 GLN B CA 1
ATOM 1503 C C . GLN B 1 40 ? 34.993 7.789 20.049 1.00 23.38 39 GLN B C 1
ATOM 1504 O O . GLN B 1 40 ? 35.031 6.824 19.292 1.00 21.46 39 GLN B O 1
ATOM 1510 N N . LEU B 1 41 ? 34.023 8.702 20.028 1.00 20.51 40 LEU B N 1
ATOM 1511 C CA . LEU B 1 41 ? 33.035 8.785 18.959 1.00 18.91 40 LEU B CA 1
ATOM 1512 C C . LEU B 1 41 ? 33.709 9.448 17.818 1.00 16.24 40 LEU B C 1
ATOM 1513 O O . LEU B 1 41 ? 34.519 10.353 18.002 1.00 17.46 40 LEU B O 1
ATOM 1518 N N . TYR B 1 42 ? 33.323 9.033 16.611 1.00 19.11 41 TYR B N 1
ATOM 1519 C CA . TYR B 1 42 ? 33.887 9.528 15.361 1.00 19.83 41 TYR B CA 1
ATOM 1520 C C . TYR B 1 42 ? 32.736 9.835 14.459 1.00 17.48 41 TYR B C 1
ATOM 1521 O O . TYR B 1 42 ? 31.679 9.280 14.638 1.00 20.37 41 TYR B O 1
ATOM 1530 N N . PRO B 1 43 ? 32.918 10.744 13.468 1.00 20.64 42 PRO B N 1
ATOM 1531 C CA . PRO B 1 43 ? 31.828 10.877 12.466 1.00 22.08 42 PRO B CA 1
ATOM 1532 C C . PRO B 1 43 ? 31.483 9.605 11.738 1.00 22.55 42 PRO B C 1
ATOM 1533 O O . PRO B 1 43 ? 30.303 9.352 11.463 1.00 20.69 42 PRO B O 1
ATOM 1537 N N . GLU B 1 44 ? 32.491 8.762 11.534 1.00 19.58 43 GLU B N 1
ATOM 1538 C CA . GLU B 1 44 ? 32.317 7.466 10.923 1.00 19.99 43 GLU B CA 1
ATOM 1539 C C . GLU B 1 44 ? 31.390 6.482 11.622 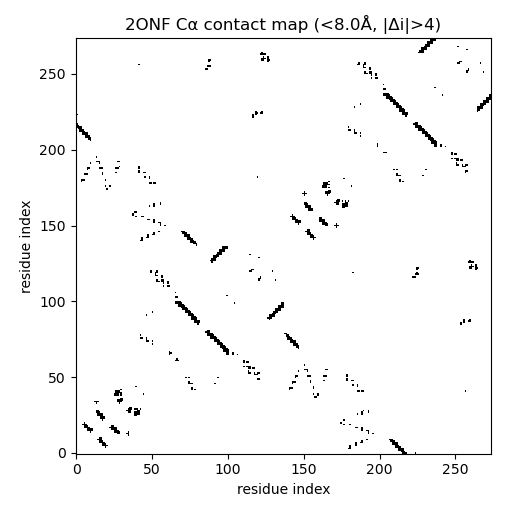1.00 19.21 43 GLU B C 1
ATOM 1540 O O . GLU B 1 44 ? 30.894 5.572 10.966 1.00 20.83 43 GLU B O 1
ATOM 1546 N N . THR B 1 45 ? 31.220 6.595 12.952 1.00 19.40 44 THR B N 1
ATOM 1547 C CA . THR B 1 45 ? 30.289 5.780 13.689 1.00 20.24 44 THR B CA 1
ATOM 1548 C C . THR B 1 45 ? 29.004 6.547 14.037 1.00 19.18 44 THR B C 1
ATOM 1549 O O . THR B 1 45 ? 27.894 5.994 14.019 1.00 19.54 44 THR B O 1
ATOM 1553 N N . LEU B 1 46 ? 29.155 7.835 14.300 1.00 18.68 45 LEU B N 1
ATOM 1554 C CA A LEU B 1 46 ? 28.013 8.643 14.713 0.50 19.72 45 LEU B CA 1
ATOM 1555 C CA B LEU B 1 46 ? 28.014 8.644 14.716 0.50 20.28 45 LEU B CA 1
ATOM 1556 C C . LEU B 1 46 ? 27.028 8.910 13.571 1.00 17.91 45 LEU B C 1
ATOM 1557 O O . LEU B 1 46 ? 25.800 8.876 13.787 1.00 18.42 45 LEU B O 1
ATOM 1566 N N . PHE B 1 47 ? 27.515 9.183 12.355 1.00 18.14 46 PHE B N 1
ATOM 1567 C CA A PHE B 1 47 ? 26.612 9.421 11.256 0.50 20.14 46 PHE B CA 1
ATOM 1568 C CA B PHE B 1 47 ? 26.637 9.420 11.229 0.50 21.30 46 PHE B CA 1
ATOM 1569 C C . PHE B 1 47 ? 25.769 8.180 10.893 1.00 19.78 46 PHE B C 1
ATOM 1570 O O . PHE B 1 47 ? 24.549 8.292 10.817 1.00 19.29 46 PHE B O 1
ATOM 1585 N N . PRO B 1 48 ? 26.405 7.003 10.696 1.00 17.57 47 PRO B N 1
ATOM 1586 C CA . PRO B 1 48 ? 25.547 5.830 10.468 1.00 19.53 47 PRO B CA 1
ATOM 1587 C C . PRO B 1 48 ? 24.585 5.492 11.619 1.00 17.95 47 PRO B C 1
ATOM 1588 O O . PRO B 1 48 ? 23.492 4.990 11.404 1.00 18.64 47 PRO B O 1
ATOM 1592 N N . SER B 1 49 ? 24.985 5.743 12.855 1.00 17.43 48 SER B N 1
ATOM 1593 C CA . SER B 1 49 ? 24.133 5.520 14.010 1.00 18.60 48 SER B CA 1
ATOM 1594 C C . SER B 1 49 ? 22.933 6.451 14.014 1.00 18.68 48 SER B C 1
ATOM 1595 O O . SER B 1 49 ? 21.838 6.074 14.347 1.00 17.62 48 SER B O 1
ATOM 1598 N N . VAL B 1 50 ? 23.152 7.714 13.679 1.00 19.76 49 VAL B N 1
ATOM 1599 C CA . VAL B 1 50 ? 22.024 8.663 13.565 1.00 20.63 49 VAL B CA 1
ATOM 1600 C C . VAL B 1 50 ? 21.090 8.351 12.398 1.00 20.21 49 VAL B C 1
ATOM 1601 O O . VAL B 1 50 ? 19.865 8.527 12.503 1.00 18.06 49 VAL B O 1
ATOM 1605 N N . LEU B 1 51 ? 21.646 7.862 11.313 1.00 20.51 50 LEU B N 1
ATOM 1606 C CA . LEU B 1 51 ? 20.843 7.303 10.262 1.00 21.50 50 LEU B CA 1
ATOM 1607 C C . LEU B 1 51 ? 19.885 6.229 10.805 1.00 19.39 50 LEU B C 1
ATOM 1608 O O . LEU B 1 51 ? 18.666 6.318 10.584 1.00 19.04 50 LEU B O 1
ATOM 1613 N N . ALA B 1 52 ? 20.436 5.273 11.571 1.00 18.65 51 ALA B N 1
ATOM 1614 C CA . ALA B 1 52 ? 19.699 4.141 12.121 1.00 18.94 51 ALA B CA 1
ATOM 1615 C C . ALA B 1 52 ? 18.705 4.613 13.202 1.00 18.74 51 ALA B C 1
ATOM 1616 O O . ALA B 1 52 ? 17.580 4.123 13.234 1.00 18.43 51 ALA B O 1
ATOM 1618 N N . SER B 1 53 ? 19.061 5.626 13.990 1.00 17.27 52 SER B N 1
ATOM 1619 C CA . SER B 1 53 ? 18.061 6.263 14.858 1.00 20.37 52 SER B CA 1
ATOM 1620 C C . SER B 1 53 ? 16.890 6.894 14.114 1.00 21.18 52 SER B C 1
ATOM 1621 O O . SER B 1 53 ? 15.718 6.715 14.534 1.00 21.94 52 SER B O 1
ATOM 1624 N N . CYS B 1 54 ? 17.151 7.650 13.060 1.00 19.88 53 CYS B N 1
ATOM 1625 C CA . CYS B 1 54 ? 16.108 8.278 12.238 1.00 19.47 53 CYS B CA 1
ATOM 1626 C C . CYS B 1 54 ? 15.229 7.251 11.518 1.00 17.76 53 CYS B C 1
ATOM 1627 O O . CYS B 1 54 ? 14.015 7.415 11.490 1.00 16.17 53 CYS B O 1
ATOM 1630 N N . LEU B 1 55 ? 15.823 6.153 11.064 1.00 17.21 54 LEU B N 1
ATOM 1631 C CA . LEU B 1 55 ? 15.072 5.064 10.453 1.00 16.16 54 LEU B CA 1
ATOM 1632 C C . LEU B 1 55 ? 14.066 4.491 11.420 1.00 17.73 54 LEU B C 1
ATOM 1633 O O . LEU B 1 55 ? 12.918 4.258 11.103 1.00 18.44 54 LEU B O 1
ATOM 1638 N N . LEU B 1 56 ? 14.545 4.300 12.655 1.00 16.86 55 LEU B N 1
ATOM 1639 C CA . LEU B 1 56 ? 13.730 3.714 13.724 1.00 18.29 55 LEU B CA 1
ATOM 1640 C C . LEU B 1 56 ? 12.600 4.680 14.118 1.00 16.76 55 LEU B C 1
ATOM 1641 O O . LEU B 1 56 ? 11.440 4.274 14.114 1.00 16.12 55 LEU B O 1
ATOM 1646 N N . THR B 1 57 ? 12.923 5.939 14.397 1.00 16.90 56 THR B N 1
ATOM 1647 C CA . THR B 1 57 ? 11.867 6.936 14.687 1.00 17.98 56 THR B CA 1
ATOM 1648 C C . THR B 1 57 ? 10.835 7.114 13.538 1.00 16.06 56 THR B C 1
ATOM 1649 O O . THR B 1 57 ? 9.627 7.337 13.821 1.00 17.50 56 THR B O 1
ATOM 1653 N N . THR B 1 58 ? 11.239 7.010 12.259 1.00 18.46 57 THR B N 1
ATOM 1654 C CA . THR B 1 58 ? 10.294 7.041 11.173 1.00 18.13 57 THR B CA 1
ATOM 1655 C C . THR B 1 58 ? 9.432 5.793 11.202 1.00 18.91 57 THR B C 1
ATOM 1656 O O . THR B 1 58 ? 8.213 5.877 11.026 1.00 17.46 57 THR B O 1
ATOM 1660 N N . PHE B 1 59 ? 10.060 4.631 11.421 1.00 16.87 58 PHE B N 1
ATOM 1661 C CA . PHE B 1 59 ? 9.312 3.389 11.549 1.00 17.70 58 PHE B CA 1
ATOM 1662 C C . PHE B 1 59 ? 8.234 3.487 12.646 1.00 18.18 58 PHE B C 1
ATOM 1663 O O . PHE B 1 59 ? 7.105 3.018 12.493 1.00 17.40 58 PHE B O 1
ATOM 1671 N N . LEU B 1 60 ? 8.613 4.068 13.779 1.00 16.63 59 LEU B N 1
ATOM 1672 C CA . LEU B 1 60 ? 7.677 4.177 14.920 1.00 19.10 59 LEU B CA 1
ATOM 1673 C C . LEU B 1 60 ? 6.392 4.916 14.533 1.00 18.77 59 LEU B C 1
ATOM 1674 O O . LEU B 1 60 ? 5.302 4.541 14.968 1.00 20.45 59 LEU B O 1
ATOM 1679 N N . GLU B 1 61 ? 6.501 5.968 13.714 1.00 18.89 60 GLU B N 1
ATOM 1680 C CA . GLU B 1 61 ? 5.309 6.613 13.175 1.00 18.53 60 GLU B CA 1
ATOM 1681 C C . GLU B 1 61 ? 4.419 5.622 12.437 1.00 18.70 60 GLU B C 1
ATOM 1682 O O . GLU B 1 61 ? 3.200 5.572 12.658 1.00 18.47 60 GLU B O 1
ATOM 1688 N N . PHE B 1 62 ? 4.996 4.893 11.495 1.00 18.17 61 PHE B N 1
ATOM 1689 C CA . PHE B 1 62 ? 4.226 3.924 10.729 1.00 18.07 61 PHE B CA 1
ATOM 1690 C C . PHE B 1 62 ? 3.679 2.774 11.568 1.00 18.52 61 PHE B C 1
ATOM 1691 O O . PHE B 1 62 ? 2.566 2.310 11.316 1.00 19.41 61 PHE B O 1
ATOM 1699 N N . LYS B 1 63 ? 4.438 2.376 12.582 1.00 18.55 62 LYS B N 1
ATOM 1700 C CA . LYS B 1 63 ? 4.058 1.331 13.550 1.00 20.77 62 LYS B CA 1
ATOM 1701 C C . LYS B 1 63 ? 2.734 1.757 14.258 1.00 20.17 62 LYS B C 1
ATOM 1702 O O .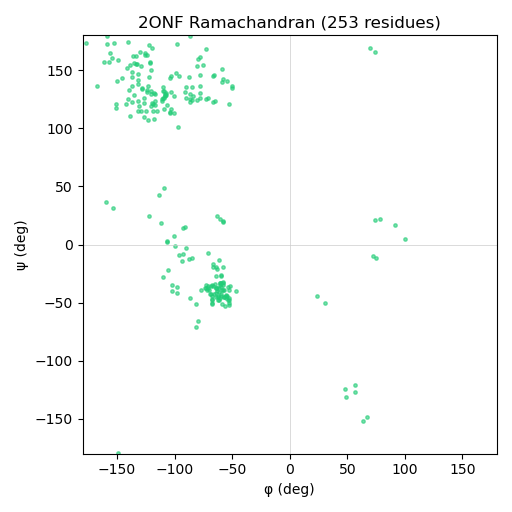 LYS B 1 63 ? 1.739 1.006 14.259 1.00 19.47 62 LYS B O 1
ATOM 1708 N N . ASP B 1 64 ? 2.704 2.987 14.788 1.00 18.24 63 ASP B N 1
ATOM 1709 C CA . ASP B 1 64 ? 1.453 3.524 15.361 1.00 17.96 63 ASP B CA 1
ATOM 1710 C C . ASP B 1 64 ? 0.369 3.637 14.325 1.00 18.55 63 ASP B C 1
ATOM 1711 O O . ASP B 1 64 ? -0.786 3.252 14.593 1.00 19.90 63 ASP B O 1
ATOM 1716 N N . ARG B 1 65 ? 0.688 4.147 13.145 1.00 18.19 64 ARG B N 1
ATOM 1717 C CA . ARG B 1 65 ? -0.349 4.332 12.148 1.00 17.99 64 ARG B CA 1
ATOM 1718 C C . ARG B 1 65 ? -0.990 3.024 11.698 1.00 20.58 64 ARG B C 1
ATOM 1719 O O . ARG B 1 65 ? -2.174 3.002 11.392 1.00 19.07 64 ARG B O 1
ATOM 1735 N N . GLY B 1 67 ? -1.132 0.165 13.460 1.00 19.41 66 GLY B N 1
ATOM 1736 C CA . GLY B 1 67 ? -1.593 -0.671 14.575 1.00 21.66 66 GLY B CA 1
ATOM 1737 C C . GLY B 1 67 ? -0.711 -1.883 14.854 1.00 23.15 66 GLY B C 1
ATOM 1738 O O . GLY B 1 67 ? -1.202 -2.954 15.186 1.00 27.74 66 GLY B O 1
ATOM 1739 N N . ILE B 1 68 ? 0.587 -1.724 14.697 1.00 23.77 67 ILE B N 1
ATOM 1740 C CA . ILE B 1 68 ? 1.566 -2.793 14.953 1.00 22.68 67 ILE B CA 1
ATOM 1741 C C . ILE B 1 68 ? 1.885 -2.715 16.440 1.00 23.41 67 ILE B C 1
ATOM 1742 O O . ILE B 1 68 ? 2.151 -1.625 16.980 1.00 25.37 67 ILE B O 1
ATOM 1747 N N . ASN B 1 69 ? 1.811 -3.848 17.116 1.00 22.90 68 ASN B N 1
ATOM 1748 C CA A ASN B 1 69 ? 2.231 -3.947 18.495 0.50 21.77 68 ASN B CA 1
ATOM 1749 C CA B ASN B 1 69 ? 2.251 -3.915 18.508 0.50 22.22 68 ASN B CA 1
ATOM 1750 C C . ASN B 1 69 ? 3.728 -4.292 18.561 1.00 21.05 68 ASN B C 1
ATOM 1751 O O . ASN B 1 69 ? 4.101 -5.478 18.590 1.00 22.61 68 ASN B O 1
ATOM 1760 N N . LEU B 1 70 ? 4.565 -3.264 18.576 1.00 20.73 69 LEU B N 1
ATOM 1761 C CA . LEU B 1 70 ? 6.014 -3.453 18.648 1.00 19.83 69 LEU B CA 1
ATOM 1762 C C . LEU B 1 70 ? 6.441 -3.777 20.038 1.00 20.54 69 LEU B C 1
ATOM 1763 O O . LEU B 1 70 ? 6.157 -3.014 20.953 1.00 23.29 69 LEU B O 1
ATOM 1768 N N . LYS B 1 71 ? 7.166 -4.899 20.196 1.00 22.64 70 LYS B N 1
ATOM 1769 C CA . LYS B 1 71 ? 7.691 -5.352 21.489 1.00 23.84 70 LYS B CA 1
ATOM 1770 C C . LYS B 1 71 ? 9.152 -4.964 21.700 1.00 24.71 70 LYS B C 1
ATOM 1771 O O . LYS B 1 71 ? 9.542 -4.597 22.804 1.00 22.82 70 LYS B O 1
ATOM 1777 N N . SER B 1 72 ? 9.962 -5.002 20.635 1.00 21.89 71 SER B N 1
ATOM 1778 C CA . SER B 1 72 ? 11.371 -4.633 20.770 1.00 21.86 71 SER B CA 1
ATOM 1779 C C . SER B 1 72 ? 11.943 -4.305 19.401 1.00 19.13 71 SER B C 1
ATOM 1780 O O . SER B 1 72 ? 11.420 -4.803 18.373 1.00 18.99 71 SER B O 1
ATOM 1783 N N . TRP B 1 73 ? 13.008 -3.526 19.381 1.00 19.48 72 TRP B N 1
ATOM 1784 C CA . TRP B 1 73 ? 13.737 -3.245 18.146 1.00 18.81 72 TRP B CA 1
ATOM 1785 C C . TRP B 1 73 ? 15.183 -2.985 18.517 1.00 17.91 72 TRP B C 1
ATOM 1786 O O . TRP B 1 73 ? 15.479 -2.103 19.318 1.00 22.94 72 TRP B O 1
ATOM 1797 N N . ASN B 1 74 ? 16.061 -3.824 18.016 1.00 18.91 73 ASN B N 1
ATOM 1798 C CA . ASN B 1 74 ? 17.471 -3.692 18.172 1.00 19.26 73 ASN B CA 1
ATOM 1799 C C . ASN B 1 74 ? 18.092 -3.777 16.801 1.00 23.48 73 ASN B C 1
ATOM 1800 O O . ASN B 1 74 ? 17.712 -4.608 15.984 1.00 24.81 73 ASN B O 1
ATOM 1805 N N . SER B 1 75 ? 19.016 -2.872 16.520 1.00 21.47 74 SER B N 1
ATOM 1806 C CA . SER B 1 75 ? 19.622 -2.854 15.192 1.00 19.30 74 SER B CA 1
ATOM 1807 C C . SER B 1 75 ? 21.138 -2.773 15.311 1.00 21.34 74 SER B C 1
ATOM 1808 O O . SER B 1 75 ? 21.688 -2.055 16.177 1.00 20.27 74 SER B O 1
ATOM 1811 N N . HIS B 1 76 ? 21.792 -3.495 14.428 1.00 19.13 75 HIS B N 1
ATOM 1812 C CA . HIS B 1 76 ? 23.248 -3.446 14.293 1.00 18.55 75 HIS B CA 1
ATOM 1813 C C . HIS B 1 76 ? 23.601 -2.714 12.998 1.00 19.41 75 HIS B C 1
ATOM 1814 O O . HIS B 1 76 ? 23.139 -3.092 11.894 1.00 17.77 75 HIS B O 1
ATOM 1821 N N . VAL B 1 77 ? 24.490 -1.730 13.132 1.00 19.31 76 VAL B N 1
ATOM 1822 C CA . VAL B 1 77 ? 24.882 -0.871 12.036 1.00 16.94 76 VAL B CA 1
ATOM 1823 C C . VAL B 1 77 ? 26.305 -1.189 11.600 1.00 17.21 76 VAL B C 1
ATOM 1824 O O . VAL B 1 77 ? 27.205 -1.130 12.422 1.00 18.79 76 VAL B O 1
ATOM 1828 N N . THR B 1 78 ? 26.496 -1.414 10.297 1.00 18.17 77 THR B N 1
ATOM 1829 C CA . THR B 1 78 ? 27.833 -1.698 9.714 1.00 19.86 77 THR B CA 1
ATOM 1830 C C . THR B 1 78 ? 28.073 -0.728 8.566 1.00 20.80 77 THR B C 1
ATOM 1831 O O . THR B 1 78 ? 27.420 -0.847 7.529 1.00 22.34 77 THR B O 1
ATOM 1835 N N . ALA B 1 79 ? 28.999 0.217 8.770 1.00 19.86 78 ALA B N 1
ATOM 1836 C CA . ALA B 1 79 ? 29.330 1.247 7.754 1.00 17.67 78 ALA B CA 1
ATOM 1837 C C . ALA B 1 79 ? 30.744 0.978 7.179 1.00 22.43 78 ALA B C 1
ATOM 1838 O O . ALA B 1 79 ? 31.686 0.731 7.945 1.00 23.12 78 ALA B O 1
ATOM 1840 N N . GLU B 1 80 ? 30.859 1.083 5.860 1.00 20.62 79 GLU B N 1
ATOM 1841 C CA . GLU B 1 80 ? 32.085 0.807 5.119 1.00 24.33 79 GLU B CA 1
ATOM 1842 C C . GLU B 1 80 ? 32.534 2.116 4.489 1.00 23.43 79 GLU B C 1
ATOM 1843 O O . GLU B 1 80 ? 31.823 2.654 3.646 1.00 20.25 79 GLU B O 1
ATOM 1849 N N . LEU B 1 81 ? 33.685 2.612 4.933 1.00 22.46 80 LEU B N 1
ATOM 1850 C CA . LEU B 1 81 ? 34.337 3.770 4.344 1.00 22.33 80 LEU B CA 1
ATOM 1851 C C . LEU B 1 81 ? 35.453 3.318 3.436 1.00 22.44 80 LEU B C 1
ATOM 1852 O O . LEU B 1 81 ? 36.313 2.561 3.880 1.00 23.36 80 LEU B O 1
ATOM 1857 N N . GLY B 1 82 ? 35.465 3.786 2.195 1.00 21.28 81 GLY B N 1
ATOM 1858 C CA . GLY B 1 82 ? 36.527 3.388 1.255 1.00 23.13 81 GLY B CA 1
ATOM 1859 C C . GLY B 1 82 ? 36.867 4.434 0.239 1.00 21.87 81 GLY B C 1
ATOM 1860 O O . GLY B 1 82 ? 36.317 5.520 0.291 1.00 18.28 81 GLY B O 1
ATOM 1861 N N . PRO B 1 83 ? 37.831 4.128 -0.655 1.00 22.69 82 PRO B N 1
ATOM 1862 C CA . PRO B 1 83 ? 38.235 5.107 -1.678 1.00 21.84 82 PRO B CA 1
ATOM 1863 C C . PRO B 1 83 ? 37.115 5.570 -2.617 1.00 22.62 82 PRO B C 1
ATOM 1864 O O . PRO B 1 83 ? 36.244 4.787 -3.009 1.00 23.51 82 PRO B O 1
ATOM 1868 N N . SER B 1 84 ? 37.120 6.859 -2.925 1.00 20.90 83 SER B N 1
ATOM 1869 C CA . SER B 1 84 ? 36.232 7.446 -3.930 1.00 21.53 83 SER B CA 1
ATOM 1870 C C . SER B 1 84 ? 36.994 7.594 -5.216 1.00 25.91 83 SER B C 1
ATOM 1871 O O . SER B 1 84 ? 38.188 7.918 -5.180 1.00 21.16 83 SER B O 1
ATOM 1874 N N . PRO B 1 85 ? 36.300 7.468 -6.372 1.00 28.10 84 PRO B N 1
ATOM 1875 C CA . PRO B 1 85 ? 36.929 7.748 -7.631 1.00 30.54 84 PRO B CA 1
ATOM 1876 C C . PRO B 1 85 ? 37.188 9.236 -7.836 1.00 29.53 84 PRO B C 1
ATOM 1877 O O . PRO B 1 85 ? 37.867 9.603 -8.793 1.00 28.06 84 PRO B O 1
ATOM 1881 N N . GLU B 1 86 ? 36.676 10.079 -6.932 1.00 22.25 85 GLU B N 1
ATOM 1882 C CA . GLU B 1 86 ? 36.959 11.522 -6.914 1.00 27.85 85 GLU B CA 1
ATOM 1883 C C . GLU B 1 86 ? 38.169 11.821 -6.034 1.00 24.08 85 GLU B C 1
ATOM 1884 O O . GLU B 1 86 ? 38.435 12.986 -5.692 1.00 21.76 85 GLU B O 1
ATOM 1890 N N . LYS B 1 87 ? 38.917 10.768 -5.714 1.00 22.84 86 LYS B N 1
ATOM 1891 C CA . LYS B 1 87 ? 39.979 10.805 -4.705 1.00 20.89 86 LYS B CA 1
ATOM 1892 C C . LYS B 1 87 ? 39.412 10.956 -3.298 1.00 22.32 86 LYS B C 1
ATOM 1893 O O . LYS B 1 87 ? 38.235 11.228 -3.106 1.00 19.68 86 LYS B O 1
ATOM 1899 N N . GLY B 1 88 ? 40.270 10.771 -2.311 1.00 19.27 87 GLY B N 1
ATOM 1900 C CA . GLY B 1 88 ? 39.802 10.709 -0.962 1.00 20.01 87 GLY B CA 1
ATOM 1901 C C . GLY B 1 88 ? 38.871 9.489 -0.756 1.00 21.07 87 GLY B C 1
ATOM 1902 O O . GLY B 1 88 ? 38.997 8.434 -1.430 1.00 19.29 87 GLY B O 1
ATOM 1903 N N . PHE B 1 89 ? 37.962 9.675 0.200 1.00 17.89 88 PHE B N 1
ATOM 1904 C CA . PHE B 1 89 ? 37.079 8.634 0.678 1.00 17.35 88 PHE B CA 1
ATOM 1905 C C . PHE B 1 89 ? 35.605 8.980 0.629 1.00 16.31 88 PHE B C 1
ATOM 1906 O O . PHE B 1 89 ? 35.194 10.143 0.576 1.00 20.08 88 PHE B O 1
ATOM 1914 N N . LYS B 1 90 ? 34.805 7.940 0.725 1.00 17.85 89 LYS B N 1
ATOM 1915 C CA A LYS B 1 90 ? 33.362 8.077 0.864 0.50 17.49 89 LYS B CA 1
ATOM 1916 C CA B LYS B 1 90 ? 33.349 8.046 0.803 0.50 18.85 89 LYS B CA 1
ATOM 1917 C C . LYS B 1 90 ? 32.802 6.863 1.605 1.00 19.90 89 LYS B C 1
ATOM 1918 O O . LYS B 1 90 ? 33.451 5.820 1.731 1.00 18.20 89 LYS B O 1
ATOM 1929 N N . PHE B 1 91 ? 31.603 6.999 2.143 1.00 18.60 90 PHE B N 1
ATOM 1930 C CA . PHE B 1 91 ? 30.919 5.804 2.596 1.00 20.83 90 PHE B CA 1
ATOM 1931 C C . PHE B 1 91 ? 30.448 5.042 1.381 1.00 19.78 90 PHE B C 1
ATOM 1932 O O . PHE B 1 91 ? 29.736 5.585 0.542 1.00 24.02 90 PHE B O 1
ATOM 1940 N N . HIS B 1 92 ? 30.845 3.780 1.316 1.00 20.20 91 HIS B N 1
ATOM 1941 C CA . HIS B 1 92 ? 30.444 2.910 0.239 1.00 23.74 91 HIS B CA 1
ATOM 1942 C C . HIS B 1 92 ? 29.050 2.345 0.497 1.00 21.62 91 HIS B C 1
ATOM 1943 O O . HIS B 1 92 ? 28.161 2.428 -0.381 1.00 22.74 91 HIS B O 1
ATOM 1950 N N . ARG B 1 93 ? 28.894 1.786 1.689 1.00 23.55 92 ARG B N 1
ATOM 1951 C CA . ARG B 1 93 ? 27.711 1.059 2.065 1.00 22.55 92 ARG B CA 1
ATOM 1952 C C . ARG B 1 93 ? 27.473 1.315 3.547 1.00 18.23 92 ARG B C 1
ATOM 1953 O O . ARG B 1 93 ? 28.411 1.352 4.315 1.00 21.09 92 ARG B O 1
ATOM 1958 N N . ILE B 1 94 ? 26.202 1.425 3.913 1.00 17.14 93 ILE B N 1
ATOM 1959 C CA . ILE B 1 94 ? 25.811 1.341 5.347 1.00 16.05 93 ILE B CA 1
ATOM 1960 C C . ILE B 1 94 ? 24.742 0.282 5.449 1.00 14.85 93 ILE B C 1
ATOM 1961 O O . ILE B 1 94 ? 23.677 0.442 4.859 1.00 20.32 93 ILE B O 1
ATOM 1966 N N . LYS B 1 95 ? 24.990 -0.749 6.263 1.00 17.12 94 LYS B N 1
ATOM 1967 C CA A LYS B 1 95 ? 24.057 -1.846 6.436 0.50 18.93 94 LYS B CA 1
ATOM 1968 C CA B LYS B 1 95 ? 24.035 -1.829 6.429 0.50 18.77 94 LYS B CA 1
ATOM 1969 C C . LYS B 1 95 ? 23.404 -1.697 7.819 1.00 17.76 94 LYS B C 1
ATOM 1970 O O . LYS B 1 95 ? 24.093 -1.405 8.807 1.00 18.54 94 LYS B O 1
ATOM 1981 N N . ILE B 1 96 ? 22.070 -1.838 7.882 1.00 17.01 95 ILE B N 1
ATOM 1982 C CA . ILE B 1 96 ? 21.375 -1.779 9.167 1.00 17.72 95 ILE B CA 1
ATOM 1983 C C . ILE B 1 96 ? 20.572 -3.066 9.282 1.00 18.51 95 ILE B C 1
ATOM 1984 O O . ILE B 1 96 ? 19.706 -3.293 8.470 1.00 18.60 95 ILE B O 1
ATOM 1989 N N . HIS B 1 97 ? 20.922 -3.915 10.252 1.00 16.68 96 HIS B N 1
ATOM 1990 C CA . HIS B 1 97 ? 20.257 -5.187 10.435 1.00 16.81 96 HIS B CA 1
ATOM 1991 C C . HIS B 1 97 ? 19.410 -5.126 11.713 1.00 15.85 96 HIS B C 1
ATOM 1992 O O . HIS B 1 97 ? 19.941 -4.955 12.826 1.00 18.81 96 HIS B O 1
ATOM 1999 N N . VAL B 1 98 ? 18.096 -5.262 11.552 1.00 16.90 97 VAL B N 1
ATOM 2000 C CA . VAL B 1 98 ? 17.173 -5.048 12.628 1.00 16.71 97 VAL B CA 1
ATOM 2001 C C . VAL B 1 98 ? 16.598 -6.386 13.121 1.00 17.84 97 VAL B C 1
ATOM 2002 O O . VAL B 1 98 ? 16.133 -7.203 12.343 1.00 19.95 97 VAL B O 1
ATOM 2006 N N . LYS B 1 99 ? 16.645 -6.584 14.426 1.00 16.70 98 LYS B N 1
ATOM 2007 C CA . LYS B 1 99 ? 15.889 -7.656 15.079 1.00 18.06 98 LYS B CA 1
ATOM 2008 C C . LYS B 1 99 ? 14.631 -7.055 15.717 1.00 15.43 98 LYS B C 1
ATOM 2009 O O . LYS B 1 99 ? 14.707 -6.213 16.657 1.00 18.92 98 LYS B O 1
ATOM 2015 N N . ILE B 1 100 ? 13.505 -7.446 15.150 1.00 19.21 99 ILE B N 1
ATOM 2016 C CA . ILE B 1 100 ? 12.179 -6.890 15.475 1.00 21.39 99 ILE B CA 1
ATOM 2017 C C . ILE B 1 100 ? 11.360 -7.920 16.229 1.00 19.93 99 ILE B C 1
ATOM 2018 O O . ILE B 1 100 ? 11.172 -9.014 15.738 1.00 18.72 99 ILE B O 1
ATOM 2023 N N . GLY B 1 101 ? 10.846 -7.542 17.391 1.00 19.45 100 GLY B N 1
ATOM 2024 C CA . GLY B 1 101 ? 9.842 -8.333 18.125 1.00 22.85 100 GLY B CA 1
ATOM 2025 C C . GLY B 1 101 ? 8.459 -7.715 17.981 1.00 24.05 100 GLY B C 1
ATOM 2026 O O . GLY B 1 101 ? 8.250 -6.570 18.368 1.00 22.04 100 GLY B O 1
ATOM 2027 N N . VAL B 1 102 ? 7.553 -8.423 17.323 1.00 25.16 101 VAL B N 1
ATOM 2028 C CA . VAL B 1 102 ? 6.190 -7.938 17.125 1.00 26.27 101 VAL B CA 1
ATOM 2029 C C . VAL B 1 102 ? 5.253 -9.114 17.405 1.00 27.68 101 VAL B C 1
ATOM 2030 O O . VAL B 1 102 ? 5.677 -10.257 17.388 1.00 24.39 101 VAL B O 1
ATOM 2034 N N . ASN B 1 103 ? 3.976 -8.831 17.634 1.00 31.70 102 ASN B N 1
ATOM 2035 C CA . ASN B 1 103 ? 2.953 -9.886 17.569 1.00 29.82 102 ASN B CA 1
ATOM 2036 C C . ASN B 1 103 ? 2.895 -10.597 16.200 1.00 31.56 102 ASN B C 1
ATOM 2037 O O . ASN B 1 103 ? 3.042 -9.994 15.153 1.00 27.61 102 ASN B O 1
ATOM 2042 N N . ASP B 1 104 ? 2.665 -11.907 16.205 1.00 30.11 103 ASP B N 1
ATOM 2043 C CA . ASP B 1 104 ? 2.568 -12.648 14.962 1.00 30.98 103 ASP B CA 1
ATOM 2044 C C . ASP B 1 104 ? 1.557 -12.076 13.985 1.00 29.52 103 ASP B C 1
ATOM 2045 O O . ASP B 1 104 ? 1.781 -12.124 12.787 1.00 30.39 103 ASP B O 1
ATOM 2050 N N . GLU B 1 105 ? 0.436 -11.564 14.499 1.00 29.68 104 GLU B N 1
ATOM 2051 C CA . GLU B 1 105 ? -0.599 -11.010 13.628 1.00 29.54 104 GLU B CA 1
ATOM 2052 C C . GLU B 1 105 ? -0.162 -9.739 12.888 1.00 29.78 104 GLU B C 1
ATOM 2053 O O . GLU B 1 105 ? -0.760 -9.367 11.882 1.00 33.29 104 GLU B O 1
ATOM 2059 N N . ASP B 1 106 ? 0.921 -9.115 13.357 1.00 26.95 105 ASP B N 1
ATOM 2060 C CA . ASP B 1 106 ? 1.415 -7.867 12.768 1.00 24.78 105 ASP B CA 1
ATOM 2061 C C . ASP B 1 106 ? 2.546 -8.097 11.730 1.00 26.02 105 ASP B C 1
ATOM 2062 O O . ASP B 1 106 ? 2.893 -7.195 10.980 1.00 25.75 105 ASP B O 1
ATOM 2067 N N . LYS B 1 107 ? 3.062 -9.324 11.633 1.00 25.15 106 LYS B N 1
ATOM 2068 C CA . LYS B 1 107 ? 4.220 -9.603 10.769 1.00 23.10 106 LYS B CA 1
ATOM 2069 C C . LYS B 1 107 ? 3.959 -9.258 9.294 1.00 19.47 106 LYS B C 1
ATOM 2070 O O . LYS B 1 107 ? 4.851 -8.742 8.641 1.00 21.67 106 LYS B O 1
ATOM 2076 N N . GLU B 1 108 ? 2.750 -9.546 8.836 1.00 19.46 107 GLU B N 1
ATOM 2077 C CA A GLU B 1 108 ? 2.344 -9.262 7.462 0.50 21.70 107 GLU B CA 1
ATOM 2078 C CA B GLU B 1 108 ? 2.306 -9.265 7.472 0.50 21.61 107 GLU B CA 1
ATOM 2079 C C . GLU B 1 108 ? 2.422 -7.773 7.105 1.00 19.90 107 GLU B C 1
ATOM 2080 O O . GLU B 1 108 ? 2.554 -7.417 5.942 1.00 20.80 107 GLU B O 1
ATOM 2091 N N . LYS B 1 109 ? 2.337 -6.903 8.105 1.00 19.46 108 LYS B N 1
ATOM 2092 C CA . LYS B 1 109 ? 2.424 -5.441 7.864 1.00 19.28 108 LYS B CA 1
ATOM 2093 C C . LYS B 1 109 ? 3.855 -4.875 7.800 1.00 18.20 108 LYS B C 1
ATOM 2094 O O . LYS B 1 109 ? 4.080 -3.724 7.446 1.00 19.28 108 LYS B O 1
ATOM 2100 N N . ILE B 1 110 ? 4.823 -5.675 8.198 1.00 15.97 109 ILE B N 1
ATOM 2101 C CA . ILE B 1 110 ? 6.177 -5.213 8.376 1.00 16.56 109 ILE B CA 1
ATOM 2102 C C . ILE B 1 110 ? 6.886 -4.864 7.088 1.00 17.03 109 ILE B C 1
ATOM 2103 O O . ILE B 1 110 ? 7.530 -3.810 7.039 1.00 18.17 109 ILE B O 1
ATOM 2108 N N . PRO B 1 111 ? 6.744 -5.672 6.016 1.00 16.81 110 PRO B N 1
ATOM 2109 C CA . PRO B 1 111 ? 7.408 -5.269 4.749 1.00 15.18 110 PRO B CA 1
ATOM 2110 C C . PRO B 1 111 ? 7.046 -3.847 4.304 1.00 15.85 110 PRO B C 1
ATOM 2111 O O . PRO B 1 111 ? 7.915 -3.050 3.953 1.00 16.44 110 PRO B O 1
ATOM 2115 N N . ARG B 1 112 ? 5.750 -3.556 4.333 1.00 17.05 111 ARG B N 1
ATOM 2116 C CA . ARG B 1 112 ? 5.276 -2.197 4.009 1.00 17.31 111 ARG B CA 1
ATOM 2117 C C . ARG B 1 112 ? 5.790 -1.119 4.954 1.00 16.62 111 ARG B C 1
ATOM 2118 O O . ARG B 1 112 ? 6.246 -0.076 4.542 1.00 16.79 111 ARG B O 1
ATOM 2126 N N . ALA B 1 113 ? 5.683 -1.396 6.229 1.00 14.27 112 ALA B N 1
ATOM 2127 C CA . ALA B 1 113 ? 6.152 -0.486 7.274 1.00 16.23 112 ALA B CA 1
ATOM 2128 C C . ALA B 1 113 ? 7.634 -0.166 7.144 1.00 14.87 112 ALA B C 1
ATOM 2129 O O . ALA B 1 113 ? 8.063 0.989 7.267 1.00 14.41 112 ALA B O 1
ATOM 2144 N N . GLN B 1 115 ? 9.531 -0.553 4.361 1.00 17.03 114 GLN B N 1
ATOM 2145 C CA . GLN B 1 115 ? 9.776 0.147 3.135 1.00 17.97 114 GLN B CA 1
ATOM 2146 C C . GLN B 1 115 ? 9.437 1.641 3.310 1.00 17.24 114 GLN B C 1
ATOM 2147 O O . GLN B 1 115 ? 10.183 2.525 2.867 1.00 15.66 114 GLN B O 1
ATOM 2153 N N . LEU B 1 116 ? 8.297 1.892 3.944 1.00 15.71 115 LEU B N 1
ATOM 2154 C CA . LEU B 1 116 ? 7.845 3.275 4.193 1.00 16.37 115 LEU B CA 1
ATOM 2155 C C . LEU B 1 116 ? 8.831 4.031 5.065 1.00 14.88 115 LEU B C 1
ATOM 2156 O O . LEU B 1 116 ? 9.188 5.176 4.793 1.00 14.82 115 LEU B O 1
ATOM 2161 N N . ALA B 1 117 ? 9.232 3.401 6.140 1.00 17.92 116 ALA B N 1
ATOM 2162 C CA . ALA B 1 117 ? 10.201 3.989 7.080 1.00 16.56 116 ALA B CA 1
ATOM 2163 C C . ALA B 1 117 ? 11.465 4.452 6.370 1.00 17.37 116 ALA B C 1
ATOM 2164 O O . ALA B 1 117 ? 11.965 5.551 6.606 1.00 18.00 116 ALA B O 1
ATOM 2166 N N . GLU B 1 118 ? 12.012 3.598 5.529 1.00 18.45 117 GLU B N 1
ATOM 2167 C CA . GLU B 1 118 ? 13.240 3.925 4.824 1.00 19.63 117 GLU B CA 1
ATOM 2168 C C . GLU B 1 118 ? 12.947 5.024 3.763 1.00 18.84 117 GLU B C 1
ATOM 2169 O O . GLU B 1 118 ? 13.780 5.928 3.565 1.00 18.73 117 GLU B O 1
ATOM 2175 N N . LYS B 1 119 ? 11.804 4.935 3.096 1.00 18.47 118 LYS B N 1
ATOM 2176 C CA . LYS B 1 119 ? 11.471 5.921 2.076 1.00 15.53 118 LYS B CA 1
ATOM 2177 C C . LYS B 1 119 ? 11.359 7.336 2.644 1.00 16.88 118 LYS B C 1
ATOM 2178 O O . LYS B 1 119 ? 11.869 8.296 2.049 1.00 18.78 118 LYS B O 1
ATOM 2184 N N . TYR B 1 120 ? 10.741 7.453 3.832 1.00 18.73 119 TYR B N 1
ATOM 2185 C CA . TYR B 1 120 ? 10.389 8.737 4.420 1.00 15.82 119 TYR B CA 1
ATOM 2186 C C . TYR B 1 120 ? 11.364 9.228 5.496 1.00 17.13 119 TYR B C 1
ATOM 2187 O O . TYR B 1 120 ? 11.269 10.384 5.919 1.00 19.47 119 TYR B O 1
ATOM 2196 N N . CYS B 1 121 ? 12.399 8.417 5.789 1.00 17.42 120 CYS B N 1
ATOM 2197 C CA . CYS B 1 121 ? 13.464 8.768 6.721 1.00 19.24 120 CYS B CA 1
ATOM 2198 C C . CYS B 1 121 ? 14.302 9.964 6.204 1.00 19.05 120 CYS B C 1
ATOM 2199 O O . CYS B 1 121 ? 14.783 9.957 5.078 1.00 19.73 120 CYS B O 1
ATOM 2202 N N . PHE B 1 122 ? 14.386 11.023 7.004 1.00 17.50 121 PHE B N 1
ATOM 2203 C CA . PHE B 1 122 ? 15.022 12.240 6.557 1.00 18.03 121 PHE B CA 1
ATOM 2204 C C . PHE B 1 122 ? 16.527 12.013 6.205 1.00 18.25 121 PHE B C 1
ATOM 2205 O O . PHE B 1 122 ? 17.014 12.562 5.220 1.00 19.69 121 PHE B O 1
ATOM 2213 N N . ILE B 1 123 ? 17.214 11.181 6.971 1.00 19.36 122 ILE B N 1
ATOM 2214 C CA . ILE B 1 123 ? 18.624 10.950 6.728 1.00 18.59 122 ILE B CA 1
ATOM 2215 C C . ILE B 1 123 ? 18.787 10.004 5.514 1.00 19.47 122 ILE B C 1
ATOM 2216 O O . ILE B 1 123 ? 19.673 10.245 4.682 1.00 18.95 122 ILE B O 1
ATOM 2221 N N . SER B 1 124 ? 17.924 8.988 5.376 1.00 18.56 123 SER B N 1
ATOM 2222 C CA . SER B 1 124 ? 17.951 8.170 4.188 1.00 17.75 123 SER B CA 1
ATOM 2223 C C . SER B 1 124 ? 17.807 8.996 2.943 1.00 20.13 123 SER B C 1
ATOM 2224 O O . SER B 1 124 ? 18.498 8.741 1.947 1.00 18.06 123 SER B O 1
ATOM 2227 N N . ARG B 1 125 ? 16.847 9.917 2.969 1.00 18.09 124 ARG B N 1
ATOM 2228 C CA . ARG B 1 125 ? 16.636 10.825 1.851 1.00 17.03 124 ARG B CA 1
ATOM 2229 C C . ARG B 1 125 ? 17.887 11.656 1.601 1.00 17.08 124 ARG B C 1
ATOM 2230 O O . ARG B 1 125 ? 18.288 11.848 0.470 1.00 19.27 124 ARG B O 1
ATOM 2238 N N . ALA B 1 126 ? 18.514 12.143 2.668 1.00 16.09 125 ALA B N 1
ATOM 2239 C CA . ALA B 1 126 ? 19.707 12.976 2.532 1.00 17.79 125 ALA B CA 1
ATOM 2240 C C . ALA B 1 126 ? 20.843 12.257 1.766 1.00 21.03 125 ALA B C 1
ATOM 2241 O O . ALA B 1 126 ? 21.596 12.884 1.057 1.00 19.20 125 ALA B O 1
ATOM 2243 N N . ILE B 1 127 ? 20.962 10.932 1.902 1.00 19.09 126 ILE B N 1
ATOM 2244 C CA . ILE B 1 127 ? 22.135 10.219 1.336 1.00 20.53 126 ILE B CA 1
ATOM 2245 C C . ILE B 1 127 ? 21.785 9.411 0.093 1.00 19.52 126 ILE B C 1
ATOM 2246 O O . ILE B 1 127 ? 22.652 8.740 -0.537 1.00 21.51 126 ILE B O 1
ATOM 2251 N N . ARG B 1 128 ? 20.514 9.527 -0.314 1.00 21.90 127 ARG B N 1
ATOM 2252 C CA . ARG B 1 128 ? 20.062 8.798 -1.470 1.00 24.72 127 ARG B CA 1
ATOM 2253 C C . ARG B 1 128 ? 20.982 8.969 -2.698 1.00 24.94 127 ARG B C 1
ATOM 2254 O O . ARG B 1 128 ? 21.416 10.085 -3.055 1.00 23.79 127 ARG B O 1
ATOM 2262 N N . ASN B 1 129 ? 21.268 7.837 -3.355 1.00 23.39 128 ASN B N 1
ATOM 2263 C CA . ASN B 1 129 ? 22.114 7.747 -4.547 1.00 22.70 128 ASN B CA 1
ATOM 2264 C C . ASN B 1 129 ? 23.612 7.940 -4.323 1.00 21.62 128 ASN B C 1
ATOM 2265 O O . ASN B 1 129 ? 24.375 7.791 -5.222 1.00 21.83 128 ASN B O 1
ATOM 2270 N N . ASN B 1 130 ? 24.032 8.361 -3.129 1.00 19.65 129 ASN B N 1
ATOM 2271 C CA . ASN B 1 130 ? 25.436 8.624 -2.850 1.00 19.89 129 ASN B CA 1
ATOM 2272 C C . ASN B 1 130 ? 26.117 7.564 -1.987 1.00 20.66 129 ASN B C 1
ATOM 2273 O O . ASN B 1 130 ? 27.344 7.514 -1.926 1.00 19.15 129 ASN B O 1
ATOM 2278 N N . VAL B 1 131 ? 25.297 6.814 -1.237 1.00 18.63 130 VAL B N 1
ATOM 2279 C CA . VAL B 1 131 ? 25.744 5.764 -0.311 1.00 18.60 130 VAL B CA 1
ATOM 2280 C C . VAL B 1 131 ? 24.747 4.624 -0.469 1.00 18.67 130 VAL B C 1
ATOM 2281 O O . VAL B 1 131 ? 23.540 4.881 -0.466 1.00 19.71 130 VAL B O 1
ATOM 2285 N N . GLU B 1 132 ? 25.236 3.379 -0.616 1.00 18.26 131 GLU B N 1
ATOM 2286 C CA . GLU B 1 132 ? 24.362 2.213 -0.639 1.00 22.93 131 GLU B CA 1
ATOM 2287 C C . GLU B 1 132 ? 23.793 1.979 0.762 1.00 22.25 131 GLU B C 1
ATOM 2288 O O . GLU B 1 132 ? 24.551 1.861 1.687 1.00 21.65 131 GLU B O 1
ATOM 2294 N N . GLU B 1 133 ? 22.469 1.897 0.895 1.00 22.35 132 GLU B N 1
ATOM 2295 C CA . GLU B 1 133 ? 21.818 1.737 2.186 1.00 20.86 132 GLU B CA 1
ATOM 2296 C C . GLU B 1 133 ? 21.056 0.419 2.162 1.00 22.02 132 GLU B C 1
ATOM 2297 O O . GLU B 1 133 ? 20.165 0.253 1.347 1.00 25.73 132 GLU B O 1
ATOM 2303 N N . ILE B 1 134 ? 21.466 -0.539 2.985 1.00 20.96 133 ILE B N 1
ATOM 2304 C CA . ILE B 1 134 ? 20.889 -1.886 2.966 1.00 21.25 133 ILE B CA 1
ATOM 2305 C C . ILE B 1 134 ? 20.241 -2.144 4.316 1.00 21.61 133 ILE B C 1
ATOM 2306 O O . ILE B 1 134 ? 20.922 -2.342 5.321 1.00 21.77 133 ILE B O 1
ATOM 2311 N N . VAL B 1 135 ? 18.920 -2.151 4.330 1.00 18.55 134 VAL B N 1
ATOM 2312 C CA . VAL B 1 135 ? 18.171 -2.315 5.575 1.00 17.38 134 VAL B CA 1
ATOM 2313 C C . VAL B 1 135 ? 17.532 -3.674 5.449 1.00 17.90 134 VAL B C 1
ATOM 2314 O O . VAL B 1 135 ? 16.907 -3.961 4.451 1.00 20.73 134 VAL B O 1
ATOM 2318 N N . ASP B 1 136 ? 17.775 -4.567 6.385 1.00 17.64 135 ASP B N 1
ATOM 2319 C CA . ASP B 1 136 ? 17.066 -5.815 6.404 1.00 17.65 135 ASP B CA 1
ATOM 2320 C C . ASP B 1 136 ? 16.736 -6.174 7.852 1.00 19.19 135 ASP B C 1
ATOM 2321 O O . ASP B 1 136 ? 17.077 -5.423 8.734 1.00 19.67 135 ASP B O 1
ATOM 2326 N N . TYR B 1 137 ? 15.980 -7.245 8.074 1.00 17.86 136 TYR B N 1
ATOM 2327 C CA . TYR B 1 137 ? 15.498 -7.548 9.418 1.00 15.86 136 TYR B CA 1
ATOM 2328 C C . TYR B 1 137 ? 15.171 -9.014 9.605 1.00 17.19 136 TYR B C 1
ATOM 2329 O O . TYR B 1 137 ? 15.031 -9.760 8.639 1.00 20.09 136 TYR B O 1
ATOM 2338 N N . GLU B 1 138 ? 15.043 -9.405 10.860 1.00 18.38 137 GLU B N 1
ATOM 2339 C CA . GLU B 1 138 ? 14.589 -10.750 11.209 1.00 19.17 137 GLU B CA 1
ATOM 2340 C C . GLU B 1 138 ? 13.681 -10.601 12.422 1.00 20.45 137 GLU B C 1
ATOM 2341 O O . GLU B 1 138 ? 13.837 -9.664 13.197 1.00 19.80 137 GLU B O 1
ATOM 2347 N N . PHE B 1 139 ? 12.734 -11.517 12.583 1.00 21.36 138 PHE B N 1
ATOM 2348 C CA . PHE B 1 139 ? 11.835 -11.517 13.729 1.00 22.54 138 PHE B CA 1
ATOM 2349 C C . PHE B 1 139 ? 12.451 -12.321 14.804 1.00 22.17 138 PHE B C 1
ATOM 2350 O O . PHE B 1 139 ? 12.968 -13.418 14.554 1.00 22.03 138 PHE B O 1
ATOM 2358 N N . VAL B 1 140 ? 12.383 -11.762 16.005 1.00 24.87 139 VAL B N 1
ATOM 2359 C CA . VAL B 1 140 ? 12.751 -12.442 17.220 1.00 28.78 139 VAL B CA 1
ATOM 2360 C C . VAL B 1 140 ? 11.509 -12.592 18.088 1.00 36.11 139 VAL B C 1
ATOM 2361 O O . VAL B 1 140 ? 11.525 -13.434 18.989 1.00 36.81 139 VAL B O 1
#

CATH classification: 3.30.300.20

Radius of gyration: 18.65 Å; Cα contacts (8 Å, |Δi|>4): 645; chains: 2; bounding box: 53×49×35 Å

B-factor: mean 25.85, std 8.86, range [8.09, 71.43]

Nearest PDB structures (foldseek):
  2onf-assembly1_B  TM=1.005E+00  e=1.170E-28  Thermoplasma acidophilum
  1lql-assembly4_G  TM=8.495E-01  e=2.864E-09  Mycoplasmoides pneumoniae
  2d7v-assembly1_B  TM=8.212E-01  e=1.975E-09  Vibrio cholerae O1 biovar El Tor str. N16961
  2e8c-assembly1_A  TM=8.139E-01  e=3.370E-07  Aquifex aeolicus VF5
  2bjo-assembly1_B  TM=7.146E-01  e=1.835E-08  Bacillus subtilis

InterPro domains:
  IPR003718 OsmC/Ohr conserved domain [PF02566] (39-131)
  IPR015946 K homology domain-like, alpha/beta [G3DSA:3.30.300.20] (6-139)
  IPR036102 OsmC/Ohr superfamily [SSF82784] (1-136)
  IPR052707 OsmC/Ohr Peroxiredoxin [PTHR42830] (26-131)

Organism: Thermoplasma acidophilum (strain ATCC 25905 / DSM 1728 / JCM 9062 / NBRC 15155 / AMRC-C165) (NCBI:txid273075)

Secondary structure (DSSP, 8-state):
--EEEEEEEE-STTEEEEEETTEEEEEE--GGGTPPSSSB-HHHHHHHHHHHHHHHHHHHHHH----EEEEEEEEEEEEEE-TTSSEEEEEEEEEEEEEE-GGGGGGTTT--HHHHH-HHHHHHTTTSEEEEEEEE-/--EEEEEEEEEETTEEEEEETTEEEEEE--GGGT--TTSB-HHHHHHHHHHHHHHHHHHHHHH----EEEEEEEEEEEEEE-TTSSEEEEEEEEEEEEEE-GGGGGGTTT--HHHHH-HHHHHHTTTSEEEEEEEE-

Foldseek 3Di:
DDDADWDKDDDDWQWIWIGHPNDIAIEGDDVVVGDDPDGHYCQPVLLVVLVVLLVVLLVVVCVCPWDWDDKDKDKDWDKDADPVGDIDTAEIEIEMATETDPVCVVVVVVSCRSCVPRVSNVVCPPPYHYHYYYDYD/DDDADWDKADPDDQWMWTGHPPDIAIEGDDVVVPDDPDGHYCQPVLLVVLVVLLVVLLVVVCVCPWAWDDKDKDKDWDWDADPVGDIDTAEIEIEIETETPPVCPVVVVVSVRSLVPRPSSVVCPPPYHYHYYYDYD

Solvent-accessible surface area: 12078 Å² total

Sequence (274 aa):
GHVYESDVSWIDDDRRTEVSVGDHRIEVDSPPEFGGPEGQLYPETLFPSVLASSCLLTTFLEEFKDRGINLKSWNSHVTTAELGPSPEKGFKFHRIKKIHVKIGVNDEDKEKIPRRAQLAEKYCFFISRAIRRNNVEEIVDDYEFVGHVYESDVSWIDDRRTEVSSVGDHRIEVDSPPEFGGPEEGQLYPETLLFFPSVLASCLLTTFLEFKDRGINNLKSWNSHVTAELGPSPEKGFKKFHRIKKIHVKIGVNDEDKEEKIPRAQLAEKYCFISRAIRNNVEEIVDYEFV